Protein AF-A0A928V168-F1 (afdb_monomer)

Solvent-accessible surface area (backbone atoms only — not comparable to full-atom values): 17234 Å² total; per-residue (Å²): 128,72,68,65,57,57,53,51,51,50,49,51,52,49,56,62,68,63,31,67,61,56,54,50,49,53,49,50,52,48,52,52,52,62,74,62,62,73,72,81,21,34,53,38,48,51,44,55,45,72,44,53,90,67,50,82,87,63,62,61,66,59,54,59,49,49,31,50,52,54,28,51,50,58,35,66,42,60,86,63,93,63,80,49,54,87,87,68,32,41,42,28,40,39,42,34,42,36,58,46,67,75,86,69,38,49,36,40,22,31,32,40,43,35,31,38,43,78,31,51,90,56,96,48,66,46,55,64,42,34,43,73,40,78,50,50,47,32,61,57,51,92,88,65,81,90,62,82,57,100,84,46,64,82,39,58,43,43,45,53,52,51,31,49,51,21,45,52,52,11,55,53,35,13,30,79,32,76,66,52,14,55,65,34,39,50,52,25,44,48,51,35,61,48,30,60,82,49,89,62,64,36,35,45,73,88,75,46,58,73,32,60,36,37,48,48,48,46,75,69,35,75,78,40,43,60,58,41,49,44,41,15,46,39,37,57,59,7,53,40,29,35,73,83,39,48,70,62,11,44,55,48,39,57,68,47,56,70,55,54,60,70,49,64,73,66,51,86,51,58,47,58,62,60,26,43,46,66,28,37,52,68,53,50,41,70,53,38,38,71,40,73,68,66,56,15,43,56,48,32,58,52,45,42,70,76,40,59,91,49,36,83,62,39,55,56,17,70,76,69

Secondary structure (DSSP, 8-state):
--HHHHHHHHHHHHHHHTTHHHHHHHHHHHHHHHHT-------EEEEEEEE-TT-TT--HHHHHHHHHHHHHHHHHS--SS----GGGPEEEEEEEEEEEE-SSSEEEEEEEEEEEEEPTTSS-EEEEEEEEETT--EE--TTPPP---SSS-S-HHHHHHHHHHHHHHHHHHHHHSTTTTHHHHHHHHHHHHHTTT-SSSSSSTTT-SSSHHHHHHHHHSGGGHHHHHHHHHHHHTTGGGTTT-HHHHHHHHHTTGGGGHHHHTT-TT--HHHHHHHHHHHHHHHHHTTS-TTHHHHHHHHHHHH-GGGHHHHGGGG--

Mean predicted aligned error: 8.78 Å

pLDDT: mean 88.35, std 12.5, range [46.78, 98.62]

Radius of gyration: 26.71 Å; Cα contacts (8 Å, |Δi|>4): 497; chains: 1; bounding box: 48×96×53 Å

Foldseek 3Di:
DPPVVVVVVVVVVVVVVVCPVVVVVVVVVVVVVVVPPQDQAFQAPEQEAEAEPQDPPPPVVQRVQVRVLLNCCNRRHRLDSDHDDPVNRKYKYKYWYWNDDPVFWKTQIKIWIWTWDDAAPDPDTATQWTAIGNQLIWTDGPPDHDDDDLQACPTSNNLVSSLSSLVSQLSRLLQAPQSRSVVSLVSSVNSLVRCPPPPGPQSDVVRALRGSVLVSVLVNDPQNSLVSVLSNQLRPVARNCCNVPLQSSLVSNLVSLVSLVSNLPPPGSSNVLVGVCVRCVLVCLVNLLPHDDCSLVVSLVSCCVSPVVSNVSSVSSVVD

Sequence (320 aa):
MFSSAFTLINQYLWFIKNTKSVRKFLFILYLFFLLHAQAFSQELNARVELNAPQIQNVNKRVVDLLQKVIQDFLNNQSWTNVTITPQERIDCNFIITIYEYDGSKEFKADAQVMSSRPVYGTNYNSPILVFRDKTFNFSYVEGEQLDFSDTQNLNNLTALLGFYANVIVGMDMDTFKLNGGTAAFSNARNIVNYSQSATQVGWKAMESMDNRYWLITNLLDRKFNAYREFAYQYHINGLDQMASNDLQARQNMSKLIPKLKEVDRFGAGNILTPAFYAAKANEFVGVFSRLPGNESVVLYNLLAELDPSNISKYEALKRS

InterPro domains:
  IPR032274 Protein of unknown function DUF4835 [PF16119] (42-316)

Organism: NCBI:txid2082723

Structure (mmCIF, N/CA/C/O backbone):
data_AF-A0A928V168-F1
#
_entry.id   AF-A0A928V168-F1
#
loop_
_atom_site.group_PDB
_atom_site.id
_atom_site.type_symbol
_atom_site.label_atom_id
_atom_site.label_alt_id
_atom_site.label_comp_id
_atom_site.label_asym_id
_atom_site.label_entity_id
_atom_site.label_seq_id
_atom_site.pdbx_PDB_ins_code
_atom_site.Cartn_x
_atom_site.Cartn_y
_atom_site.Cartn_z
_atom_site.occupancy
_atom_site.B_iso_or_equiv
_atom_site.auth_seq_id
_atom_site.auth_comp_id
_atom_site.auth_asym_id
_atom_site.auth_atom_id
_atom_site.pdbx_PDB_model_num
ATOM 1 N N . MET A 1 1 ? 18.836 -77.907 -23.818 1.00 54.00 1 MET A N 1
ATOM 2 C CA . MET A 1 1 ? 18.671 -76.435 -23.751 1.00 54.00 1 MET A CA 1
ATOM 3 C C . MET A 1 1 ? 17.342 -75.956 -23.149 1.00 54.00 1 MET A C 1
ATOM 5 O O . MET A 1 1 ? 17.290 -74.803 -22.759 1.00 54.00 1 MET A O 1
ATOM 9 N N . PHE A 1 2 ? 16.300 -76.787 -22.990 1.00 51.47 2 PHE A N 1
ATOM 10 C CA . PHE A 1 2 ? 14.989 -76.319 -22.489 1.00 51.47 2 PHE A CA 1
ATOM 11 C C . PHE A 1 2 ? 14.791 -76.348 -20.959 1.00 51.47 2 PHE A C 1
ATOM 13 O O . PHE A 1 2 ? 13.868 -75.717 -20.459 1.00 51.47 2 PHE A O 1
ATOM 20 N N . SER A 1 3 ? 15.661 -77.027 -20.199 1.00 55.12 3 SER A N 1
ATOM 21 C CA . SER A 1 3 ? 15.521 -77.132 -18.734 1.00 55.12 3 SER A CA 1
ATOM 22 C C . SER A 1 3 ? 15.958 -75.856 -17.993 1.00 55.12 3 SER A C 1
ATOM 24 O O . SER A 1 3 ? 15.279 -75.416 -17.073 1.00 55.12 3 SER A O 1
ATOM 26 N N . SER A 1 4 ? 17.023 -75.178 -18.444 1.00 55.78 4 SER A N 1
ATOM 27 C CA . SER A 1 4 ? 17.562 -73.974 -17.783 1.00 55.78 4 SER A CA 1
ATOM 28 C C . SER A 1 4 ? 16.671 -72.731 -17.918 1.00 55.78 4 SER A C 1
ATOM 30 O O . SER A 1 4 ? 16.630 -71.902 -17.010 1.00 55.78 4 SER A O 1
ATOM 32 N N . ALA A 1 5 ? 15.926 -72.608 -19.021 1.00 55.75 5 ALA A N 1
ATOM 33 C CA . ALA A 1 5 ? 14.996 -71.499 -19.241 1.00 55.75 5 ALA A CA 1
ATOM 34 C C . ALA A 1 5 ? 13.781 -71.567 -18.298 1.00 55.75 5 ALA A C 1
ATOM 36 O O . ALA A 1 5 ? 13.312 -70.539 -17.810 1.00 55.75 5 ALA A O 1
ATOM 37 N N . PHE A 1 6 ? 13.307 -72.775 -17.976 1.00 55.94 6 PHE A N 1
ATOM 38 C CA . PHE A 1 6 ? 12.162 -72.973 -17.083 1.00 55.94 6 PHE A CA 1
ATOM 39 C C . PHE A 1 6 ? 12.507 -72.656 -15.617 1.00 55.94 6 PHE A C 1
ATOM 41 O O . PHE A 1 6 ? 11.676 -72.131 -14.873 1.00 55.94 6 PHE A O 1
ATOM 48 N N . THR A 1 7 ? 13.754 -72.900 -15.202 1.00 60.34 7 THR A N 1
ATOM 49 C CA . THR A 1 7 ? 14.256 -72.550 -13.863 1.00 60.34 7 THR A CA 1
ATOM 50 C C . THR A 1 7 ? 14.431 -71.040 -13.690 1.00 60.34 7 THR A C 1
ATOM 52 O O . THR A 1 7 ? 14.060 -70.501 -12.649 1.00 60.34 7 THR A O 1
ATOM 55 N N . LEU A 1 8 ? 14.914 -70.341 -14.726 1.00 55.94 8 LEU A N 1
ATOM 56 C CA . LEU A 1 8 ? 15.048 -68.877 -14.742 1.00 55.94 8 LEU A CA 1
ATOM 57 C C . LEU A 1 8 ? 13.686 -68.165 -14.710 1.00 55.94 8 LEU A C 1
ATOM 59 O O . LEU A 1 8 ? 13.517 -67.201 -13.965 1.00 55.94 8 LEU A O 1
ATOM 63 N N . ILE A 1 9 ? 12.694 -68.670 -15.452 1.00 62.84 9 ILE A N 1
ATOM 64 C CA . ILE A 1 9 ? 11.325 -68.129 -15.448 1.00 62.84 9 ILE A CA 1
ATOM 65 C C . ILE A 1 9 ? 10.660 -68.331 -14.079 1.00 62.84 9 ILE A C 1
ATOM 67 O O . ILE A 1 9 ? 10.035 -67.408 -13.557 1.00 62.84 9 ILE A O 1
ATOM 71 N N . ASN A 1 10 ? 10.845 -69.493 -13.444 1.00 57.12 10 ASN A N 1
ATOM 72 C CA . ASN A 1 10 ? 10.319 -69.738 -12.098 1.00 57.12 10 ASN A CA 1
ATOM 73 C C . ASN A 1 10 ? 11.037 -68.920 -11.010 1.00 57.12 10 ASN A C 1
ATOM 75 O O . ASN A 1 10 ? 10.379 -68.479 -10.068 1.00 57.12 10 ASN A O 1
ATOM 79 N N . GLN A 1 11 ? 12.338 -68.637 -11.150 1.00 57.69 11 GLN A N 1
ATOM 80 C CA . GLN A 1 11 ? 13.051 -67.702 -10.268 1.00 57.69 11 GLN A CA 1
ATOM 81 C C . GLN A 1 11 ? 12.555 -66.257 -10.427 1.00 57.69 11 GLN A C 1
ATOM 83 O O . GLN A 1 11 ? 12.339 -65.584 -9.420 1.00 57.69 11 GLN A O 1
ATOM 88 N N . TYR A 1 12 ? 12.296 -65.798 -11.657 1.00 57.22 12 TYR A N 1
ATOM 89 C CA . TYR A 1 12 ? 11.709 -64.477 -11.919 1.00 57.22 12 TYR A CA 1
ATOM 90 C C . TYR A 1 12 ? 10.277 -64.364 -11.374 1.00 57.22 12 TYR A C 1
ATOM 92 O O . TYR A 1 12 ? 9.940 -63.380 -10.717 1.00 57.22 12 TYR A O 1
ATOM 100 N N . LEU A 1 13 ? 9.440 -65.388 -11.568 1.00 56.00 13 LEU A N 1
ATOM 101 C CA . LEU A 1 13 ? 8.075 -65.433 -11.030 1.00 56.00 13 LEU A CA 1
ATOM 102 C C . LEU A 1 13 ? 8.048 -65.513 -9.495 1.00 56.00 13 LEU A C 1
ATOM 104 O O . LEU A 1 13 ? 7.148 -64.947 -8.871 1.00 56.00 13 LEU A O 1
ATOM 108 N N . TRP A 1 14 ? 9.035 -66.163 -8.872 1.00 52.75 14 TRP A N 1
ATOM 109 C CA . TRP A 1 14 ? 9.221 -66.162 -7.418 1.00 52.75 14 TRP A CA 1
ATOM 110 C C . TRP A 1 14 ? 9.660 -64.784 -6.902 1.00 52.75 14 TRP A C 1
ATOM 112 O O . TRP A 1 14 ? 9.086 -64.294 -5.927 1.00 52.75 14 TRP A O 1
ATOM 122 N N . PHE A 1 15 ? 10.573 -64.103 -7.605 1.00 53.12 15 PHE A N 1
ATOM 123 C CA . PHE A 1 15 ? 10.958 -62.717 -7.308 1.00 53.12 15 PHE A CA 1
ATOM 124 C C . PHE A 1 15 ? 9.758 -61.764 -7.402 1.00 53.12 15 PHE A C 1
ATOM 126 O O . PHE A 1 15 ? 9.565 -60.941 -6.510 1.00 53.12 15 PHE A O 1
ATOM 133 N N . ILE A 1 16 ? 8.902 -61.935 -8.419 1.00 54.41 16 ILE A N 1
ATOM 134 C CA . ILE A 1 16 ? 7.665 -61.161 -8.619 1.00 54.41 16 ILE A CA 1
ATOM 135 C C . ILE A 1 16 ? 6.596 -61.508 -7.567 1.00 54.41 16 ILE A C 1
ATOM 137 O O . ILE A 1 16 ? 5.839 -60.630 -7.155 1.00 54.41 16 ILE A O 1
ATOM 141 N N . LYS A 1 17 ? 6.523 -62.748 -7.068 1.00 52.16 17 LYS A N 1
ATOM 142 C CA . LYS A 1 17 ? 5.593 -63.129 -5.984 1.00 52.16 17 LYS A CA 1
ATOM 143 C C . LYS A 1 17 ? 6.059 -62.681 -4.595 1.00 52.16 17 LYS A C 1
ATOM 145 O O . LYS A 1 17 ? 5.212 -62.418 -3.743 1.00 52.16 17 LYS A O 1
ATOM 150 N N . ASN A 1 18 ? 7.363 -62.499 -4.379 1.00 52.00 18 ASN A N 1
ATOM 151 C CA . ASN A 1 18 ? 7.923 -61.979 -3.125 1.00 52.00 18 ASN A CA 1
ATOM 152 C C . ASN A 1 18 ? 7.977 -60.430 -3.071 1.00 52.00 18 ASN A C 1
ATOM 154 O O . ASN A 1 18 ? 8.644 -59.828 -2.231 1.00 52.00 18 ASN A O 1
ATOM 158 N N . THR A 1 19 ? 7.215 -59.759 -3.942 1.00 56.62 19 THR A N 1
ATOM 159 C CA . THR A 1 19 ? 7.158 -58.294 -4.116 1.00 56.62 19 THR A CA 1
ATOM 160 C C . THR A 1 19 ? 6.332 -57.552 -3.072 1.00 56.62 19 THR A C 1
ATOM 162 O O . THR A 1 19 ? 6.073 -56.363 -3.244 1.00 56.62 19 THR A O 1
ATOM 165 N N . LYS A 1 20 ? 5.928 -58.173 -1.954 1.00 57.22 20 LYS A N 1
ATOM 166 C CA . LYS A 1 20 ? 5.312 -57.406 -0.852 1.00 57.22 20 LYS A CA 1
ATOM 167 C C . LYS A 1 20 ? 6.254 -56.296 -0.370 1.00 57.22 20 LYS A C 1
ATOM 169 O O . LYS A 1 20 ? 5.782 -55.208 -0.062 1.00 57.22 20 LYS A O 1
ATOM 174 N N . SER A 1 21 ? 7.565 -56.553 -0.368 1.00 62.28 21 SER A N 1
ATOM 175 C CA . SER A 1 21 ? 8.588 -55.550 -0.044 1.00 62.28 21 SER A CA 1
ATOM 176 C C . SER A 1 21 ? 8.676 -54.449 -1.110 1.00 62.28 21 SER A C 1
ATOM 178 O O . SER A 1 21 ? 8.637 -53.272 -0.776 1.00 62.28 21 SER A O 1
ATOM 180 N N . VAL A 1 22 ? 8.660 -54.810 -2.399 1.00 70.44 22 VAL A N 1
ATOM 181 C CA . VAL A 1 22 ? 8.713 -53.852 -3.522 1.00 70.44 22 VAL A CA 1
ATOM 182 C C . VAL A 1 22 ? 7.448 -52.992 -3.602 1.00 70.44 22 VAL A C 1
ATOM 184 O O . VAL A 1 22 ? 7.536 -51.788 -3.801 1.00 70.44 22 VAL A O 1
ATOM 187 N N . ARG A 1 23 ? 6.262 -53.570 -3.377 1.00 71.50 23 ARG A N 1
ATOM 188 C CA . ARG A 1 23 ? 4.991 -52.827 -3.317 1.00 71.50 23 ARG A CA 1
ATOM 189 C C . ARG A 1 23 ? 4.944 -51.883 -2.118 1.00 71.50 23 ARG A C 1
ATOM 191 O O . ARG A 1 23 ? 4.489 -50.758 -2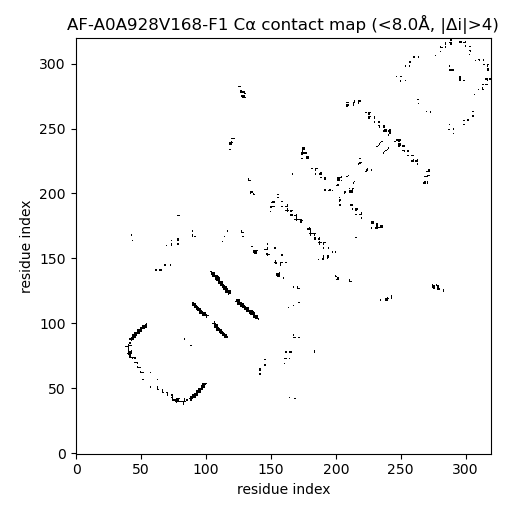.271 1.00 71.50 23 ARG A O 1
ATOM 198 N N . LYS A 1 24 ? 5.447 -52.306 -0.950 1.00 73.94 24 LYS A N 1
ATOM 199 C CA . LYS A 1 24 ? 5.603 -51.425 0.220 1.00 73.94 24 LYS A CA 1
ATOM 200 C C . LYS A 1 24 ? 6.603 -50.304 -0.052 1.00 73.94 24 LYS A C 1
ATOM 202 O O . LYS A 1 24 ? 6.318 -49.169 0.294 1.00 73.94 24 LYS A O 1
ATOM 207 N N . PHE A 1 25 ? 7.722 -50.599 -0.709 1.00 79.94 25 PHE A N 1
ATOM 208 C CA . PHE A 1 25 ? 8.718 -49.601 -1.094 1.00 79.94 25 PHE A CA 1
ATOM 209 C C . PHE A 1 25 ? 8.148 -48.578 -2.086 1.00 79.94 25 PHE A C 1
ATOM 211 O O . PHE A 1 25 ? 8.273 -47.384 -1.852 1.00 79.94 25 PHE A O 1
ATOM 218 N N . LEU A 1 26 ? 7.439 -49.022 -3.129 1.00 82.19 26 LEU A N 1
ATOM 219 C CA . LEU A 1 26 ? 6.753 -48.135 -4.077 1.00 82.19 26 LEU A CA 1
ATOM 220 C C . LEU A 1 26 ? 5.646 -47.309 -3.406 1.00 82.19 26 LEU A C 1
ATOM 222 O O . LEU A 1 26 ? 5.476 -46.141 -3.734 1.00 82.19 26 LEU A O 1
ATOM 226 N N . PHE A 1 27 ? 4.925 -47.882 -2.439 1.00 82.00 27 PHE A N 1
ATOM 227 C CA . PHE A 1 27 ? 3.909 -47.167 -1.665 1.00 82.00 27 PHE A CA 1
ATOM 228 C C . PHE A 1 27 ? 4.520 -46.117 -0.724 1.00 82.00 27 PHE A C 1
ATOM 230 O O . PHE A 1 27 ? 3.992 -45.016 -0.612 1.00 82.00 27 PHE A O 1
ATOM 237 N N . ILE A 1 28 ? 5.661 -46.420 -0.095 1.00 83.38 28 ILE A N 1
ATOM 238 C CA . ILE A 1 28 ? 6.430 -45.463 0.715 1.00 83.38 28 ILE A CA 1
ATOM 239 C C . ILE A 1 28 ? 7.018 -44.360 -0.172 1.00 83.38 28 ILE A C 1
ATOM 241 O O . ILE A 1 28 ? 6.958 -43.199 0.209 1.00 83.38 28 ILE A O 1
ATOM 245 N N . LEU A 1 29 ? 7.523 -44.691 -1.365 1.00 82.75 29 LEU A N 1
ATOM 246 C CA . LEU A 1 29 ? 8.024 -43.713 -2.336 1.00 82.75 29 LEU A CA 1
ATOM 247 C C . LEU A 1 29 ? 6.899 -42.788 -2.830 1.00 82.75 29 LEU A C 1
ATOM 249 O O . LEU A 1 29 ? 7.096 -41.584 -2.944 1.00 82.75 29 LEU A O 1
ATOM 253 N N . TYR A 1 30 ? 5.705 -43.339 -3.066 1.00 80.12 30 TYR A N 1
ATOM 254 C CA . TYR A 1 30 ? 4.504 -42.579 -3.414 1.00 80.12 30 TYR A CA 1
ATOM 255 C C . TYR A 1 30 ? 4.053 -41.656 -2.269 1.00 80.12 30 TYR A C 1
ATOM 257 O O . TYR A 1 30 ? 3.805 -40.478 -2.503 1.00 80.12 30 TYR A O 1
ATOM 265 N N . LEU A 1 31 ? 4.032 -42.144 -1.023 1.00 79.38 31 LEU A N 1
ATOM 266 C CA . LEU A 1 31 ? 3.773 -41.323 0.169 1.00 79.38 31 LEU A CA 1
ATOM 267 C C . LEU A 1 31 ? 4.836 -40.232 0.369 1.00 79.38 31 LEU A C 1
ATOM 269 O O . LEU A 1 31 ? 4.499 -39.112 0.738 1.00 79.38 31 LEU A O 1
ATOM 273 N N . PHE A 1 32 ? 6.104 -40.533 0.085 1.00 77.19 32 PHE A N 1
ATOM 274 C CA . PHE A 1 32 ? 7.198 -39.566 0.140 1.00 77.19 32 PHE A CA 1
ATOM 275 C C . PHE A 1 32 ? 7.035 -38.477 -0.929 1.00 77.19 32 PHE A C 1
ATOM 277 O O . PHE A 1 32 ? 7.220 -37.304 -0.624 1.00 77.19 32 PHE A O 1
ATOM 284 N N . PHE A 1 33 ? 6.609 -38.831 -2.146 1.00 70.31 33 PHE A N 1
ATOM 285 C CA . PHE A 1 33 ? 6.288 -37.860 -3.198 1.00 70.31 33 PHE A CA 1
ATOM 286 C C . PHE A 1 33 ? 5.046 -37.017 -2.875 1.00 70.31 33 PHE A C 1
ATOM 288 O O . PHE A 1 33 ? 5.041 -35.823 -3.159 1.00 70.31 33 PHE A O 1
ATOM 295 N N . LEU A 1 34 ? 4.029 -37.591 -2.224 1.00 67.88 34 LEU A N 1
ATOM 296 C CA . LEU A 1 34 ? 2.857 -36.844 -1.747 1.00 67.88 34 LEU A CA 1
ATOM 297 C C . LEU A 1 34 ? 3.206 -35.844 -0.632 1.00 67.88 34 LEU A C 1
ATOM 299 O O . LEU A 1 34 ? 2.599 -34.781 -0.564 1.00 67.88 34 LEU A O 1
ATOM 303 N N . LEU A 1 35 ? 4.208 -36.146 0.202 1.00 57.97 35 LEU A N 1
ATOM 304 C CA . LEU A 1 35 ? 4.717 -35.229 1.232 1.00 57.97 35 LEU A CA 1
ATOM 305 C C . LEU A 1 35 ? 5.593 -34.094 0.666 1.00 57.97 35 LEU A C 1
ATOM 307 O O . LEU A 1 35 ? 5.824 -33.111 1.364 1.00 57.97 35 LEU A O 1
ATOM 311 N N . HIS A 1 36 ? 6.055 -34.207 -0.586 1.00 50.78 36 HIS A N 1
ATOM 312 C CA . HIS A 1 36 ? 6.844 -33.182 -1.287 1.00 50.78 36 HIS A CA 1
ATOM 313 C C . HIS A 1 36 ? 6.042 -32.425 -2.353 1.00 50.78 36 HIS A C 1
ATOM 315 O O . HIS A 1 36 ? 6.626 -31.673 -3.135 1.00 50.78 36 HIS A O 1
ATOM 321 N N . ALA A 1 37 ? 4.713 -32.572 -2.383 1.00 52.81 37 ALA A N 1
ATOM 322 C CA . ALA A 1 37 ? 3.856 -31.650 -3.115 1.00 52.81 37 ALA A CA 1
ATOM 323 C C . ALA A 1 37 ? 3.891 -30.291 -2.397 1.00 52.81 37 ALA A C 1
ATOM 325 O O . ALA A 1 37 ? 3.046 -29.982 -1.561 1.00 52.81 37 ALA A O 1
ATOM 326 N N . GLN A 1 38 ? 4.930 -29.504 -2.677 1.00 46.78 38 GLN A N 1
ATOM 327 C CA . GLN A 1 38 ? 5.014 -28.103 -2.295 1.00 46.78 38 GLN A CA 1
ATOM 328 C C . GLN A 1 38 ? 3.799 -27.415 -2.923 1.00 46.78 38 GLN A C 1
ATOM 330 O O . GLN A 1 38 ? 3.718 -27.261 -4.142 1.00 46.78 38 GLN A O 1
ATOM 335 N N . ALA A 1 39 ? 2.808 -27.078 -2.102 1.00 49.75 39 ALA A N 1
ATOM 336 C CA . ALA A 1 39 ? 1.746 -26.190 -2.526 1.00 49.75 39 ALA A CA 1
ATOM 337 C C . ALA A 1 39 ? 2.402 -24.832 -2.784 1.00 49.75 39 ALA A C 1
ATOM 339 O O . ALA A 1 39 ? 2.866 -24.184 -1.848 1.00 49.75 39 ALA A O 1
ATOM 340 N N . PHE A 1 40 ? 2.492 -24.439 -4.053 1.00 51.94 40 PHE A N 1
ATOM 341 C CA . PHE A 1 40 ? 2.858 -23.076 -4.408 1.00 51.94 40 PHE A CA 1
ATOM 342 C C . PHE A 1 40 ? 1.820 -22.152 -3.777 1.00 51.94 40 PHE A C 1
ATOM 344 O O . PHE A 1 40 ? 0.630 -22.253 -4.088 1.00 51.94 40 PHE A O 1
ATOM 351 N N . SER A 1 41 ? 2.259 -21.307 -2.849 1.00 58.91 41 SER A N 1
ATOM 352 C CA . SER A 1 41 ? 1.401 -20.255 -2.333 1.00 58.91 41 SER A CA 1
ATOM 353 C C . SER A 1 41 ? 1.398 -19.103 -3.322 1.00 58.91 41 SER A C 1
ATOM 355 O O . SER A 1 41 ? 2.405 -18.799 -3.954 1.00 58.91 41 SER A O 1
ATOM 357 N N . GLN A 1 42 ? 0.228 -18.514 -3.490 1.00 79.94 42 GLN A N 1
ATOM 358 C CA . GLN A 1 42 ? 0.003 -17.322 -4.290 1.00 79.94 42 GLN A CA 1
ATOM 359 C C . GLN A 1 42 ? -0.851 -16.441 -3.403 1.00 79.94 42 GLN A C 1
ATOM 361 O O . GLN A 1 42 ? -2.048 -16.693 -3.250 1.00 79.94 42 GLN A O 1
ATOM 366 N N . GLU A 1 43 ? -0.204 -15.502 -2.725 1.00 85.75 43 GLU A N 1
ATOM 367 C CA . GLU A 1 43 ? -0.817 -14.744 -1.637 1.00 85.75 43 GLU A CA 1
ATOM 368 C C . GLU A 1 43 ? -1.692 -13.598 -2.140 1.00 85.75 43 GLU A C 1
ATOM 370 O O . GLU A 1 43 ? -2.564 -13.130 -1.414 1.00 85.75 43 GLU A O 1
ATOM 375 N N . LEU A 1 44 ? -1.474 -13.140 -3.372 1.00 95.12 44 LEU A N 1
ATOM 376 C CA . LEU A 1 44 ? -2.153 -11.975 -3.922 1.00 95.12 44 LEU A CA 1
ATOM 377 C C . LEU A 1 44 ? -3.287 -12.365 -4.872 1.00 95.12 44 LEU A C 1
ATOM 379 O O . LEU A 1 44 ? -3.216 -13.349 -5.610 1.00 95.12 44 LEU A O 1
ATOM 383 N N . ASN A 1 45 ? -4.323 -11.532 -4.866 1.00 95.69 45 ASN A N 1
ATOM 384 C CA . ASN A 1 45 ? -5.318 -11.412 -5.920 1.00 95.69 45 ASN A CA 1
ATOM 385 C C . ASN A 1 45 ? -5.204 -10.003 -6.525 1.00 95.69 45 ASN A C 1
ATOM 387 O O . ASN A 1 45 ? -6.025 -9.115 -6.287 1.00 95.69 45 ASN A O 1
ATOM 391 N N . ALA A 1 46 ? -4.111 -9.789 -7.254 1.00 97.56 46 ALA A N 1
ATOM 392 C CA . ALA A 1 46 ? -3.752 -8.520 -7.857 1.00 97.56 46 ALA A CA 1
ATOM 393 C C . ALA A 1 46 ? -4.542 -8.262 -9.142 1.00 97.56 46 ALA A C 1
ATOM 395 O O . ALA A 1 46 ? -4.571 -9.090 -10.058 1.00 97.56 46 ALA A O 1
ATOM 396 N N . ARG A 1 47 ? -5.111 -7.061 -9.234 1.00 98.00 47 ARG A N 1
ATOM 397 C CA . ARG A 1 47 ? -5.613 -6.464 -10.474 1.00 98.00 47 ARG A CA 1
ATOM 398 C C . ARG A 1 47 ? -4.662 -5.362 -10.911 1.00 98.00 47 ARG A C 1
ATOM 400 O O . ARG A 1 47 ? -4.152 -4.619 -10.074 1.00 98.00 47 ARG A O 1
ATOM 407 N N . VAL A 1 48 ? -4.408 -5.277 -12.211 1.00 98.25 48 VAL A N 1
ATOM 408 C CA . VAL A 1 48 ? -3.500 -4.276 -12.774 1.00 98.25 48 VAL A CA 1
ATOM 409 C C . VAL A 1 48 ? -4.231 -3.508 -13.859 1.00 98.25 48 VAL A C 1
ATOM 411 O O . VAL A 1 48 ? -4.812 -4.107 -14.763 1.00 98.25 48 VAL A O 1
ATOM 414 N N . GLU A 1 49 ? -4.178 -2.187 -13.772 1.00 97.62 49 GLU A N 1
ATOM 415 C CA . GLU A 1 49 ? -4.688 -1.265 -14.779 1.00 97.62 49 GLU A CA 1
ATOM 416 C C . GLU A 1 49 ? -3.530 -0.403 -15.275 1.00 97.62 49 GLU A C 1
ATOM 418 O O . GLU A 1 49 ? -2.900 0.315 -14.494 1.00 97.62 49 GLU A O 1
ATOM 423 N N . LEU A 1 50 ? -3.231 -0.493 -16.571 1.00 95.69 50 LEU A N 1
ATOM 424 C CA . LEU A 1 50 ? -2.147 0.261 -17.188 1.00 95.69 50 LEU A CA 1
ATOM 425 C C . LEU A 1 50 ? -2.717 1.357 -18.092 1.00 95.69 50 LEU A C 1
ATOM 427 O O . LEU A 1 50 ? -3.308 1.087 -19.135 1.00 95.69 50 LEU A O 1
ATOM 431 N N . ASN A 1 51 ? -2.505 2.608 -17.698 1.00 93.75 51 ASN A N 1
ATOM 432 C CA . ASN A 1 51 ? -2.996 3.788 -18.397 1.00 93.75 51 ASN A CA 1
ATOM 433 C C . ASN A 1 51 ? -1.842 4.527 -19.082 1.00 93.75 51 ASN A C 1
ATOM 435 O O . ASN A 1 51 ? -0.803 4.747 -18.472 1.00 93.75 51 ASN A O 1
ATOM 439 N N . ALA A 1 52 ? -2.021 4.960 -20.332 1.00 92.06 52 ALA A N 1
ATOM 440 C CA . ALA A 1 52 ? -1.005 5.715 -21.082 1.00 92.06 52 ALA A CA 1
ATOM 441 C C . ALA A 1 52 ? -1.605 6.950 -21.787 1.00 92.06 52 ALA A C 1
ATOM 443 O O . ALA A 1 52 ? -1.605 7.027 -23.017 1.00 92.06 52 ALA A O 1
ATOM 444 N N . PRO A 1 53 ? -2.170 7.920 -21.041 1.00 84.62 53 PRO A N 1
ATOM 445 C CA . PRO A 1 53 ? -2.970 8.998 -21.626 1.00 84.62 53 PRO A CA 1
ATOM 446 C C . PRO A 1 53 ? -2.159 10.010 -22.450 1.00 84.62 53 PRO A C 1
ATOM 448 O O . PRO A 1 53 ? -2.727 10.674 -23.314 1.00 84.62 53 PRO A O 1
ATOM 451 N N . GLN A 1 54 ? -0.857 10.164 -22.180 1.00 78.44 54 GLN A N 1
ATOM 452 C CA . GLN A 1 54 ? -0.029 11.218 -22.787 1.00 78.44 54 GLN A CA 1
ATOM 453 C C . GLN A 1 54 ? 0.787 10.769 -24.000 1.00 78.44 54 GLN A C 1
ATOM 455 O O . GLN A 1 54 ? 1.315 11.611 -24.727 1.00 78.44 54 GLN A O 1
ATOM 460 N N . ILE A 1 55 ? 0.883 9.465 -24.256 1.00 77.75 55 ILE A N 1
ATOM 461 C CA . ILE A 1 55 ? 1.709 8.961 -25.349 1.00 77.75 55 ILE A CA 1
ATOM 462 C C . ILE A 1 55 ? 0.841 8.848 -26.611 1.00 77.75 55 ILE A C 1
ATOM 464 O O . ILE A 1 55 ? -0.062 8.016 -26.716 1.00 77.75 55 ILE A O 1
ATOM 468 N N . GLN A 1 56 ? 1.108 9.714 -27.588 1.00 67.88 56 GLN A N 1
ATOM 469 C CA . GLN A 1 56 ? 0.451 9.665 -28.895 1.00 67.88 56 GLN A CA 1
ATOM 470 C C . GLN A 1 56 ? 0.962 8.452 -29.689 1.00 67.88 56 GLN A C 1
ATOM 472 O O . GLN A 1 56 ? 2.161 8.196 -29.723 1.00 67.88 56 GLN A O 1
ATOM 477 N N . ASN A 1 57 ? 0.062 7.714 -30.351 1.00 66.88 57 ASN A N 1
ATOM 478 C CA . ASN A 1 57 ? 0.384 6.526 -31.160 1.00 66.88 57 ASN A CA 1
ATOM 479 C C . ASN A 1 57 ? 1.038 5.353 -30.401 1.00 66.88 57 ASN A C 1
ATOM 481 O O . ASN A 1 57 ? 1.803 4.593 -30.997 1.00 66.88 57 ASN A O 1
ATOM 485 N N . VAL A 1 58 ? 0.724 5.145 -29.114 1.00 67.62 58 VAL A N 1
ATOM 486 C CA . VAL A 1 58 ? 1.101 3.886 -28.448 1.00 67.62 58 VAL A CA 1
ATOM 487 C C . VAL A 1 58 ? 0.493 2.717 -29.204 1.00 67.62 58 VAL A C 1
ATOM 489 O O . VAL A 1 58 ? -0.720 2.668 -29.432 1.00 67.62 58 VAL A O 1
ATOM 492 N N . ASN A 1 59 ? 1.329 1.738 -29.542 1.00 72.44 59 ASN A N 1
ATOM 493 C CA . ASN A 1 59 ? 0.839 0.430 -29.926 1.00 72.44 59 ASN A CA 1
ATOM 494 C C . ASN A 1 59 ? 0.116 -0.177 -28.716 1.00 72.44 59 ASN A C 1
ATOM 496 O O . ASN A 1 59 ? 0.758 -0.730 -27.825 1.00 72.44 59 ASN A O 1
ATOM 500 N N . LYS A 1 60 ? -1.216 -0.039 -28.670 1.00 80.00 60 LYS A N 1
ATOM 501 C CA . LYS A 1 60 ? -2.063 -0.487 -27.549 1.00 80.00 60 LYS A CA 1
ATOM 502 C C . LYS A 1 60 ? -1.773 -1.928 -27.131 1.00 80.00 60 LYS A C 1
ATOM 504 O O . LYS A 1 60 ? -1.792 -2.235 -25.948 1.00 80.00 60 LYS A O 1
ATOM 509 N N . ARG A 1 61 ? -1.377 -2.767 -28.093 1.00 82.81 61 ARG A N 1
ATOM 510 C CA . ARG A 1 61 ? -0.947 -4.145 -27.860 1.00 82.81 61 ARG A CA 1
ATOM 511 C C . ARG A 1 61 ? 0.171 -4.263 -26.819 1.00 82.81 61 ARG A C 1
ATOM 513 O O . ARG A 1 61 ? 0.114 -5.173 -26.005 1.00 82.81 61 ARG A O 1
ATOM 520 N N . VAL A 1 62 ? 1.171 -3.378 -26.839 1.00 83.25 62 VAL A N 1
ATOM 521 C CA . VAL A 1 62 ? 2.304 -3.424 -25.895 1.00 83.25 62 VAL A CA 1
ATOM 522 C C . VAL A 1 62 ? 1.818 -3.169 -24.469 1.00 83.25 62 VAL A C 1
ATOM 524 O O . VAL A 1 62 ? 2.199 -3.889 -23.555 1.00 83.25 62 VAL A O 1
ATOM 527 N N . VAL A 1 63 ? 0.927 -2.191 -24.292 1.00 87.12 63 VAL A N 1
ATOM 528 C CA . VAL A 1 63 ? 0.322 -1.854 -22.993 1.00 87.12 63 VAL A CA 1
ATOM 529 C C . VAL A 1 63 ? -0.568 -2.994 -22.498 1.00 87.12 63 VAL A C 1
ATOM 531 O O . VAL A 1 63 ? -0.418 -3.428 -21.359 1.00 87.12 63 VAL A O 1
ATOM 534 N N . ASP A 1 64 ? -1.427 -3.545 -23.359 1.00 89.50 64 ASP A N 1
ATOM 535 C CA . ASP A 1 64 ? -2.321 -4.654 -22.999 1.00 89.50 64 ASP A CA 1
ATOM 536 C C . ASP A 1 64 ? -1.535 -5.915 -22.591 1.00 89.50 64 ASP A C 1
ATOM 538 O O . ASP A 1 64 ? -1.876 -6.594 -21.618 1.00 89.50 64 ASP A O 1
ATOM 542 N N . LEU A 1 65 ? -0.452 -6.227 -23.316 1.00 90.94 65 LEU A N 1
ATOM 543 C CA . LEU A 1 65 ? 0.427 -7.351 -22.990 1.00 90.94 65 LEU A CA 1
ATOM 544 C C . LEU A 1 65 ? 1.190 -7.106 -21.690 1.00 90.94 65 LEU A C 1
ATOM 546 O O . LEU A 1 65 ? 1.216 -7.991 -20.838 1.00 90.94 65 LEU A O 1
ATOM 550 N N . LEU A 1 66 ? 1.764 -5.915 -21.510 1.00 93.62 66 LEU A N 1
ATOM 551 C CA . LEU A 1 66 ? 2.489 -5.556 -20.294 1.00 93.62 66 LEU A CA 1
ATOM 552 C C . LEU A 1 66 ? 1.580 -5.620 -19.061 1.00 93.62 66 LEU A C 1
ATOM 554 O O . LEU A 1 66 ? 1.975 -6.187 -18.045 1.00 93.62 66 LEU A O 1
ATOM 558 N N . GLN A 1 67 ? 0.344 -5.122 -19.157 1.00 95.69 67 GLN A N 1
ATOM 559 C CA . GLN A 1 67 ? -0.640 -5.235 -18.080 1.00 95.69 67 GLN A CA 1
ATOM 560 C C . GLN A 1 67 ? -0.856 -6.697 -17.678 1.00 95.69 67 GLN A C 1
ATOM 562 O O . GLN A 1 67 ? -0.802 -7.031 -16.492 1.00 95.69 67 GLN A O 1
ATOM 567 N N . LYS A 1 68 ? -1.061 -7.580 -18.664 1.00 95.56 68 LYS A N 1
ATOM 568 C CA . LYS A 1 68 ? -1.243 -9.011 -18.414 1.00 95.56 68 LYS A CA 1
ATOM 569 C C . LYS A 1 68 ? -0.000 -9.639 -17.783 1.00 95.56 68 LYS A C 1
ATOM 571 O O . LYS A 1 68 ? -0.132 -10.376 -16.815 1.00 95.56 68 LYS A O 1
ATOM 576 N N . VAL A 1 69 ? 1.189 -9.320 -18.288 1.00 96.38 69 VAL A N 1
ATOM 577 C CA . VAL A 1 69 ? 2.462 -9.844 -17.772 1.00 96.38 69 VAL A CA 1
ATOM 578 C C . VAL A 1 69 ? 2.687 -9.432 -16.316 1.00 96.38 69 VAL A C 1
ATOM 580 O O . VAL A 1 69 ? 3.039 -10.279 -15.497 1.00 96.38 69 VAL A O 1
ATOM 583 N N . ILE A 1 70 ? 2.429 -8.169 -15.963 1.00 97.38 70 ILE A N 1
ATOM 584 C CA . ILE A 1 70 ? 2.535 -7.683 -14.579 1.00 97.38 70 ILE A CA 1
ATOM 585 C C . ILE A 1 70 ? 1.520 -8.400 -13.680 1.00 97.38 70 ILE A C 1
ATOM 587 O O . ILE A 1 70 ? 1.871 -8.849 -12.587 1.00 97.38 70 ILE A O 1
ATOM 591 N N . GLN A 1 71 ? 0.271 -8.529 -14.135 1.00 97.56 71 GLN A N 1
ATOM 592 C CA . GLN A 1 71 ? -0.782 -9.188 -13.365 1.00 97.56 71 GLN A CA 1
ATOM 593 C C . GLN A 1 71 ? -0.484 -10.676 -13.142 1.00 97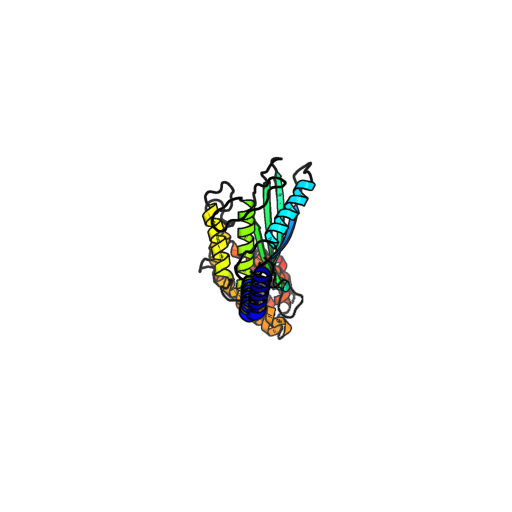.56 71 GLN A C 1
ATOM 595 O O . GLN A 1 71 ? -0.636 -11.174 -12.026 1.00 97.56 71 GLN A O 1
ATOM 600 N N . ASP A 1 72 ? -0.045 -11.382 -14.183 1.00 95.69 72 ASP A N 1
ATOM 601 C CA . ASP A 1 72 ? 0.313 -12.797 -14.105 1.00 95.69 72 ASP A CA 1
ATOM 602 C C . ASP A 1 72 ? 1.535 -12.993 -13.196 1.00 95.69 72 ASP A C 1
ATOM 604 O O . ASP A 1 72 ? 1.556 -13.929 -12.400 1.00 95.69 72 ASP A O 1
ATOM 608 N N . PHE A 1 73 ? 2.525 -12.099 -13.249 1.00 95.69 73 PHE A N 1
ATOM 609 C CA . PHE A 1 73 ? 3.690 -12.149 -12.367 1.00 95.69 73 PHE A CA 1
ATOM 610 C C . PHE A 1 73 ? 3.306 -11.981 -10.888 1.00 95.69 73 PHE A C 1
ATOM 612 O O . PHE A 1 73 ? 3.684 -12.809 -10.062 1.00 95.69 73 PHE A O 1
ATOM 619 N N . LEU A 1 74 ? 2.503 -10.965 -10.548 1.00 96.31 74 LEU A N 1
ATOM 620 C CA . LEU A 1 74 ? 2.076 -10.715 -9.163 1.00 96.31 74 LEU A CA 1
ATOM 621 C C . LEU A 1 74 ? 1.274 -11.878 -8.562 1.00 96.31 74 LEU A C 1
ATOM 623 O O . LEU A 1 74 ? 1.432 -12.176 -7.378 1.00 96.31 74 LEU A O 1
ATOM 627 N N . ASN A 1 75 ? 0.420 -12.513 -9.370 1.00 95.00 75 ASN A N 1
ATOM 628 C CA . ASN A 1 75 ? -0.499 -13.561 -8.922 1.00 95.00 75 ASN A CA 1
ATOM 629 C C . ASN A 1 75 ? 0.095 -14.973 -8.946 1.00 95.00 75 ASN A C 1
ATOM 631 O O . ASN A 1 75 ? -0.440 -15.850 -8.274 1.00 95.00 75 ASN A O 1
ATOM 635 N N . ASN A 1 76 ? 1.152 -15.220 -9.725 1.00 92.00 76 ASN A N 1
ATOM 636 C CA . ASN A 1 76 ? 1.756 -16.553 -9.839 1.00 92.00 76 ASN A CA 1
ATOM 637 C C . ASN A 1 76 ? 3.066 -16.704 -9.053 1.00 92.00 76 ASN A C 1
ATOM 639 O O . ASN A 1 76 ? 3.520 -17.832 -8.862 1.00 92.00 76 ASN A O 1
ATOM 643 N N . GLN A 1 77 ? 3.656 -15.601 -8.589 1.00 89.19 77 GLN A N 1
ATOM 644 C CA . GLN A 1 77 ? 4.824 -15.605 -7.714 1.00 89.19 77 GLN A CA 1
ATOM 645 C C . GLN A 1 77 ? 4.419 -15.876 -6.255 1.00 89.19 77 GLN A C 1
ATOM 647 O O . GLN A 1 77 ? 3.424 -15.338 -5.773 1.00 89.19 77 GLN A O 1
ATOM 652 N N . SER A 1 78 ? 5.226 -16.674 -5.548 1.00 89.38 78 SER A N 1
ATOM 653 C CA . SER A 1 78 ? 5.128 -16.843 -4.090 1.00 89.38 78 SER A CA 1
ATOM 654 C C . SER A 1 78 ? 5.940 -15.743 -3.414 1.00 89.38 78 SER A C 1
ATOM 656 O O . SER A 1 78 ? 7.127 -15.580 -3.713 1.00 89.38 78 SER A O 1
ATOM 658 N N . TRP A 1 79 ? 5.319 -14.995 -2.506 1.00 90.50 79 TRP A N 1
ATOM 659 C CA . TRP A 1 79 ? 5.960 -13.879 -1.796 1.00 90.50 79 TRP A CA 1
ATOM 660 C C . TRP A 1 79 ? 6.396 -14.252 -0.381 1.00 90.50 79 TRP A C 1
ATOM 662 O O . TRP A 1 79 ? 7.274 -13.614 0.205 1.00 90.50 79 TRP A O 1
ATOM 672 N N . THR A 1 80 ? 5.791 -15.296 0.178 1.00 82.88 80 THR A N 1
ATOM 673 C CA . THR A 1 80 ? 6.125 -15.849 1.485 1.00 82.88 80 THR A CA 1
ATOM 674 C C . THR A 1 80 ? 6.188 -17.372 1.432 1.00 82.88 80 THR A C 1
ATOM 676 O O . THR A 1 80 ? 5.870 -18.003 0.429 1.00 82.88 80 THR A O 1
ATOM 679 N N . ASN A 1 81 ? 6.585 -17.971 2.555 1.00 78.75 81 ASN A N 1
ATOM 680 C CA . ASN A 1 81 ? 6.542 -19.421 2.751 1.00 78.75 81 ASN A CA 1
ATOM 681 C C . ASN A 1 81 ? 5.225 -19.885 3.401 1.00 78.75 81 ASN A C 1
ATOM 683 O O . ASN A 1 81 ? 5.135 -21.022 3.865 1.00 78.75 81 ASN A O 1
ATOM 687 N N . VAL A 1 82 ? 4.230 -19.001 3.527 1.00 74.50 82 VAL A N 1
ATOM 688 C CA . VAL A 1 82 ? 2.946 -19.322 4.156 1.00 74.50 82 VAL A CA 1
ATOM 689 C C . VAL A 1 82 ? 2.017 -19.878 3.094 1.00 74.50 82 VAL A C 1
ATOM 691 O O . VAL A 1 82 ? 1.801 -19.243 2.070 1.00 74.50 82 VAL A O 1
ATOM 694 N N . THR A 1 83 ? 1.441 -21.051 3.339 1.00 74.56 83 THR A N 1
ATOM 695 C CA . THR A 1 83 ? 0.407 -21.611 2.467 1.00 74.56 83 THR A CA 1
ATOM 696 C C . THR A 1 83 ? -0.910 -20.879 2.700 1.00 74.56 83 THR A C 1
ATOM 698 O O . THR A 1 83 ? -1.438 -20.919 3.810 1.00 74.56 83 THR A O 1
ATOM 701 N N . ILE A 1 84 ? -1.428 -20.232 1.656 1.00 75.88 84 ILE A N 1
ATOM 702 C CA . ILE A 1 84 ? -2.677 -19.464 1.690 1.00 75.88 84 ILE A CA 1
ATOM 703 C C . ILE A 1 84 ? -3.716 -20.144 0.793 1.00 75.88 84 ILE A C 1
ATOM 705 O O . ILE A 1 84 ? -3.402 -20.596 -0.313 1.00 75.88 84 ILE A O 1
ATOM 709 N N . THR A 1 85 ? -4.961 -20.249 1.263 1.00 78.75 85 THR A N 1
ATOM 710 C CA . THR A 1 85 ? -6.062 -20.754 0.429 1.00 78.75 85 THR A CA 1
ATOM 711 C C . THR A 1 85 ? -6.528 -19.691 -0.576 1.00 78.75 85 THR A C 1
ATOM 713 O O . THR A 1 85 ? -6.382 -18.499 -0.321 1.00 78.75 85 THR A O 1
ATOM 716 N N . PRO A 1 86 ? -7.130 -20.058 -1.724 1.00 80.06 86 PRO A N 1
ATOM 717 C CA . PRO A 1 86 ? -7.593 -19.068 -2.703 1.00 80.06 86 PRO A CA 1
ATOM 718 C C . PRO A 1 86 ? -8.522 -17.984 -2.130 1.00 80.06 86 PRO A C 1
ATOM 720 O O . PRO A 1 86 ? -8.529 -16.865 -2.630 1.00 80.06 86 PRO A O 1
ATOM 723 N N . GLN A 1 87 ? -9.292 -18.308 -1.089 1.00 79.62 87 GLN A N 1
ATOM 724 C CA . GLN A 1 87 ? -10.216 -17.401 -0.403 1.00 79.62 87 GLN A CA 1
ATOM 725 C C . GLN A 1 87 ? -9.517 -16.434 0.562 1.00 79.62 87 GLN A C 1
ATOM 727 O O . GLN A 1 87 ? -10.095 -15.416 0.922 1.00 79.62 87 GLN A O 1
ATOM 732 N N . GLU A 1 88 ? -8.296 -16.754 0.983 1.00 84.31 88 GLU A N 1
ATOM 733 C CA . GLU A 1 88 ? -7.465 -15.933 1.868 1.00 84.31 88 GLU A CA 1
ATOM 734 C C . GLU A 1 88 ? -6.484 -15.051 1.081 1.00 84.31 88 GLU A C 1
ATOM 736 O O . GLU A 1 88 ? -5.663 -14.354 1.676 1.00 84.31 88 GLU A O 1
ATOM 741 N N . ARG A 1 89 ? -6.547 -15.075 -0.259 1.00 91.88 89 ARG A N 1
ATOM 742 C CA . ARG A 1 89 ? -5.734 -14.195 -1.099 1.00 91.88 89 ARG A CA 1
ATOM 743 C C . ARG A 1 89 ? -6.068 -12.735 -0.826 1.00 91.88 89 ARG A C 1
ATOM 745 O O . ARG A 1 89 ? -7.231 -12.356 -0.715 1.00 91.88 89 ARG A O 1
ATOM 752 N N . ILE A 1 90 ? -5.029 -11.914 -0.783 1.00 95.31 90 ILE A N 1
ATOM 753 C CA . ILE A 1 90 ? -5.135 -10.493 -0.484 1.00 95.31 90 ILE A CA 1
ATOM 754 C C . ILE A 1 90 ? -5.554 -9.756 -1.753 1.00 95.31 90 ILE A C 1
ATOM 756 O O . ILE A 1 90 ? -4.811 -9.719 -2.738 1.00 95.31 90 ILE A O 1
ATOM 760 N N . ASP A 1 91 ? -6.731 -9.136 -1.718 1.00 96.94 91 ASP A N 1
ATOM 761 C CA . ASP A 1 91 ? -7.214 -8.289 -2.804 1.00 96.94 91 ASP A CA 1
ATOM 762 C C . ASP A 1 91 ? -6.374 -7.008 -2.8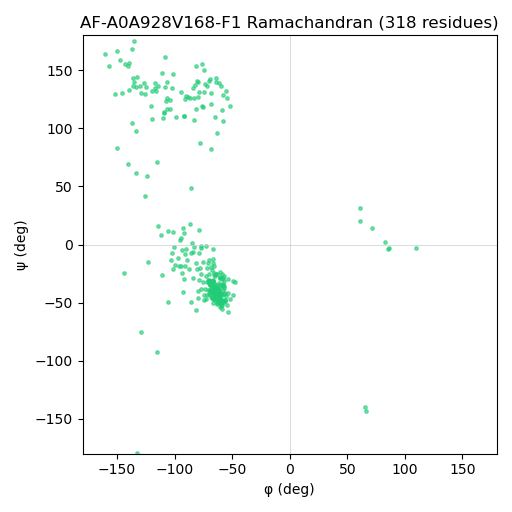92 1.00 96.94 91 ASP A C 1
ATOM 764 O O . ASP A 1 91 ? -6.308 -6.207 -1.949 1.00 96.94 91 ASP A O 1
ATOM 768 N N . CYS A 1 92 ? -5.748 -6.786 -4.049 1.00 98.06 92 CYS A N 1
ATOM 769 C CA . CYS A 1 92 ? -4.958 -5.587 -4.302 1.00 98.06 92 CYS A CA 1
ATOM 770 C C . CYS A 1 92 ? -5.095 -5.076 -5.740 1.00 98.06 92 CYS A C 1
ATOM 772 O O . CYS A 1 92 ? -5.451 -5.807 -6.665 1.00 98.06 92 CYS A O 1
ATOM 774 N N . ASN A 1 93 ? -4.845 -3.781 -5.918 1.00 98.19 93 ASN A N 1
ATOM 775 C CA . ASN A 1 93 ? -4.950 -3.102 -7.200 1.00 98.19 93 ASN A CA 1
ATOM 776 C C . ASN A 1 93 ? -3.726 -2.219 -7.454 1.00 98.19 93 ASN A C 1
ATOM 778 O O . ASN A 1 93 ? -3.300 -1.466 -6.574 1.00 98.19 93 ASN A O 1
ATOM 782 N N . PHE A 1 94 ? -3.203 -2.296 -8.673 1.00 98.62 94 PHE A N 1
ATOM 783 C CA . PHE A 1 94 ? -2.097 -1.493 -9.173 1.00 98.62 94 PHE A CA 1
ATOM 784 C C . PHE A 1 94 ? -2.589 -0.684 -10.367 1.00 98.62 94 PHE A C 1
ATOM 786 O O . PHE A 1 94 ? -2.804 -1.235 -11.444 1.00 98.62 94 PHE A O 1
ATOM 793 N N . ILE A 1 95 ? -2.748 0.623 -10.182 1.00 98.38 95 ILE A N 1
ATOM 794 C CA . ILE A 1 95 ? -3.034 1.545 -11.283 1.00 98.38 95 ILE A CA 1
ATOM 795 C C . ILE A 1 95 ? -1.717 2.203 -11.666 1.00 98.38 95 ILE A C 1
ATOM 797 O O . ILE A 1 95 ? -1.185 2.998 -10.895 1.00 98.38 95 ILE A O 1
ATOM 801 N N . ILE A 1 96 ? -1.179 1.861 -12.829 1.00 98.19 96 ILE A N 1
ATOM 802 C CA . ILE A 1 96 ? 0.100 2.376 -13.321 1.00 98.19 96 ILE A CA 1
ATOM 803 C C . ILE A 1 96 ? -0.194 3.355 -14.456 1.00 98.19 96 ILE A C 1
ATOM 805 O O . ILE A 1 96 ? -0.830 2.987 -15.444 1.00 98.19 96 ILE A O 1
ATOM 809 N N . THR A 1 97 ? 0.272 4.597 -14.334 1.00 96.81 97 THR A N 1
ATOM 810 C CA . THR A 1 97 ? 0.085 5.628 -15.364 1.00 96.81 97 THR A CA 1
ATOM 811 C C . THR A 1 97 ? 1.411 5.941 -16.037 1.00 96.81 97 THR A C 1
ATOM 813 O O . THR A 1 97 ? 2.287 6.577 -15.453 1.00 96.81 97 THR A O 1
ATOM 816 N N . ILE A 1 98 ? 1.551 5.516 -17.290 1.00 95.00 98 ILE A N 1
ATOM 817 C CA . ILE A 1 98 ? 2.705 5.787 -18.142 1.00 95.00 98 ILE A CA 1
ATOM 818 C C . ILE A 1 98 ? 2.541 7.169 -18.782 1.00 95.00 98 ILE A C 1
ATOM 820 O O . ILE A 1 98 ? 1.542 7.451 -19.453 1.00 95.00 98 ILE A O 1
ATOM 824 N N . TYR A 1 99 ? 3.549 8.020 -18.611 1.00 92.81 99 TYR A N 1
ATOM 825 C CA . TYR A 1 99 ? 3.606 9.342 -19.237 1.00 92.81 99 TYR A CA 1
ATOM 826 C C . TYR A 1 99 ? 4.691 9.446 -20.315 1.00 92.81 99 TYR A C 1
ATOM 828 O O . TYR A 1 99 ? 4.516 10.206 -21.264 1.00 92.81 99 TYR A O 1
ATOM 836 N N . GLU A 1 100 ? 5.760 8.645 -20.239 1.00 92.25 100 GLU A N 1
ATOM 837 C CA . GLU A 1 100 ? 6.779 8.560 -21.293 1.00 92.25 100 GLU A CA 1
ATOM 838 C C . GLU A 1 100 ? 7.166 7.105 -21.586 1.00 92.25 100 GLU A C 1
ATOM 840 O O . GLU A 1 100 ? 7.268 6.275 -20.681 1.00 92.25 100 GLU A O 1
ATOM 845 N N . TYR A 1 101 ? 7.420 6.824 -22.863 1.00 89.88 101 TYR A N 1
ATOM 846 C CA . TYR A 1 101 ? 7.978 5.572 -23.368 1.00 89.88 101 TYR A CA 1
ATOM 847 C C . TYR A 1 101 ? 8.981 5.905 -24.473 1.00 89.88 101 TYR A C 1
ATOM 849 O O . TYR A 1 101 ? 8.676 6.710 -25.356 1.00 89.88 101 TYR A O 1
ATOM 857 N N . ASP A 1 102 ? 10.168 5.304 -24.433 1.00 89.06 102 ASP A N 1
ATOM 858 C CA . ASP A 1 102 ? 11.244 5.566 -25.402 1.00 89.06 102 ASP A CA 1
ATOM 859 C C . ASP A 1 102 ? 11.035 4.891 -26.773 1.00 89.06 102 ASP A C 1
ATOM 861 O O . ASP A 1 102 ? 11.842 5.078 -27.684 1.00 89.06 102 ASP A O 1
ATOM 865 N N . GLY A 1 103 ? 9.962 4.109 -26.937 1.00 84.25 103 GLY A N 1
ATOM 866 C CA . GLY A 1 103 ? 9.694 3.334 -28.150 1.00 84.25 103 GLY A CA 1
ATOM 867 C C . GLY A 1 103 ? 10.426 1.990 -28.205 1.00 84.25 103 GLY A C 1
ATOM 868 O O . GLY A 1 103 ? 10.314 1.287 -29.208 1.00 84.25 103 GLY A O 1
ATOM 869 N N . SER A 1 104 ? 11.173 1.639 -27.157 1.00 87.00 104 SER A N 1
ATOM 870 C CA . SER A 1 104 ? 11.974 0.422 -27.068 1.00 87.00 104 SER A CA 1
ATOM 871 C C . SER A 1 104 ? 11.676 -0.337 -25.778 1.00 87.00 104 SER A C 1
ATOM 873 O O . SER A 1 104 ? 10.945 -1.328 -25.817 1.00 87.00 104 SER A O 1
ATOM 875 N N . LYS A 1 105 ? 12.173 0.138 -24.633 1.00 90.12 105 LYS A N 1
ATOM 876 C CA . LYS A 1 105 ? 12.104 -0.594 -23.362 1.00 90.12 105 LYS A CA 1
ATOM 877 C C . LYS A 1 105 ? 11.886 0.266 -22.125 1.00 90.12 105 LYS A C 1
ATOM 879 O O . LYS A 1 105 ? 11.417 -0.263 -21.127 1.00 90.12 105 LYS A O 1
ATOM 884 N N . GLU A 1 106 ? 12.251 1.545 -22.140 1.00 92.94 106 GLU A N 1
ATOM 885 C CA . GLU A 1 106 ? 12.221 2.380 -20.937 1.00 92.94 106 GLU A CA 1
ATOM 886 C C . GLU A 1 106 ? 10.873 3.089 -20.805 1.00 92.94 106 GLU A C 1
ATOM 888 O O . GLU A 1 106 ? 10.447 3.832 -21.694 1.00 92.94 106 GLU A O 1
ATOM 893 N N . PHE A 1 107 ? 10.231 2.899 -19.655 1.00 93.69 107 PHE A N 1
ATOM 894 C CA . PHE A 1 107 ? 8.956 3.504 -19.298 1.00 93.69 107 PHE A CA 1
ATOM 895 C C . PHE A 1 107 ? 9.140 4.428 -18.099 1.00 93.69 107 PHE A C 1
ATOM 897 O O . PHE A 1 107 ? 9.706 4.042 -17.068 1.00 93.69 107 PHE A O 1
ATOM 904 N N . LYS A 1 108 ? 8.597 5.642 -18.205 1.00 95.00 108 LYS A N 1
ATOM 905 C CA . LYS A 1 108 ? 8.402 6.503 -17.041 1.00 95.00 108 LYS A CA 1
ATOM 906 C C . LYS A 1 108 ? 6.936 6.510 -16.643 1.00 95.00 108 LYS A C 1
ATOM 908 O O . LYS A 1 108 ? 6.059 6.807 -17.463 1.00 95.00 108 LYS A O 1
ATOM 913 N N . ALA A 1 109 ? 6.693 6.170 -15.385 1.00 96.50 109 ALA A N 1
ATOM 914 C CA . ALA A 1 109 ? 5.355 5.992 -14.857 1.00 96.50 109 ALA A CA 1
ATOM 915 C C . ALA A 1 109 ? 5.264 6.392 -13.383 1.00 96.50 109 ALA A C 1
ATOM 917 O O . ALA A 1 109 ? 6.259 6.456 -12.654 1.00 96.50 109 ALA A O 1
ATOM 918 N N . ASP A 1 110 ? 4.041 6.683 -12.958 1.00 97.38 110 ASP A N 1
ATOM 919 C CA . ASP A 1 110 ? 3.655 6.642 -11.555 1.00 97.38 110 ASP A CA 1
ATOM 920 C C . ASP A 1 110 ? 2.739 5.437 -11.312 1.00 97.38 110 ASP A C 1
ATOM 922 O O . ASP A 1 110 ? 2.202 4.844 -12.251 1.00 97.38 110 ASP A O 1
ATOM 926 N N . ALA A 1 111 ? 2.606 5.031 -10.053 1.00 98.25 111 ALA A N 1
ATOM 927 C CA . ALA A 1 111 ? 1.714 3.951 -9.669 1.00 98.25 111 ALA A CA 1
ATOM 928 C C . ALA A 1 111 ? 0.912 4.314 -8.423 1.00 98.25 111 ALA A C 1
ATOM 930 O O . ALA A 1 111 ? 1.439 4.882 -7.465 1.00 98.25 111 ALA A O 1
ATOM 931 N N . GLN A 1 112 ? -0.361 3.939 -8.408 1.00 98.12 112 GLN A N 1
ATOM 932 C CA . GLN A 1 112 ? -1.185 3.893 -7.214 1.00 98.12 112 GLN A CA 1
ATOM 933 C C . GLN A 1 112 ? -1.390 2.434 -6.814 1.00 98.12 112 GLN A C 1
ATOM 935 O O . GLN A 1 112 ? -1.985 1.650 -7.553 1.00 98.12 112 GLN A O 1
ATOM 940 N N . VAL A 1 113 ? -0.892 2.085 -5.633 1.00 98.50 113 VAL A N 1
ATOM 941 C CA . VAL A 1 113 ? -0.954 0.741 -5.064 1.00 98.50 113 VAL A CA 1
ATOM 942 C C . VAL A 1 113 ? -1.971 0.736 -3.939 1.00 98.50 113 VAL A C 1
ATOM 944 O O . VAL A 1 113 ? -1.899 1.558 -3.019 1.00 98.50 113 VAL A O 1
ATOM 947 N N . MET A 1 114 ? -2.929 -0.179 -4.024 1.00 98.50 114 MET A N 1
ATOM 948 C CA . MET A 1 114 ? -4.019 -0.296 -3.066 1.00 98.50 114 MET A CA 1
ATOM 949 C C . MET A 1 114 ? -4.202 -1.743 -2.629 1.00 98.50 114 MET A C 1
ATOM 951 O O . MET A 1 114 ? -4.068 -2.654 -3.442 1.00 98.50 114 MET A O 1
ATOM 955 N N . SER A 1 115 ? -4.554 -1.957 -1.367 1.00 98.31 115 SER A N 1
ATOM 956 C CA . SER A 1 115 ? -4.968 -3.271 -0.869 1.00 98.31 115 SER A CA 1
ATOM 957 C C . SER A 1 115 ? -6.144 -3.159 0.085 1.00 98.31 115 SER A C 1
ATOM 959 O O . SER A 1 115 ? -6.371 -2.113 0.705 1.00 98.31 115 SER A O 1
ATOM 961 N N . SER A 1 116 ? -6.897 -4.246 0.200 1.00 97.25 116 SER A N 1
ATOM 962 C CA . SER A 1 116 ? -8.031 -4.338 1.110 1.00 97.25 116 SER A CA 1
ATOM 963 C C . SER A 1 116 ? -8.108 -5.699 1.778 1.00 97.25 116 SER A C 1
ATOM 965 O O . SER A 1 116 ? -7.695 -6.701 1.201 1.00 97.25 116 SER A O 1
ATOM 967 N N . ARG A 1 117 ? -8.704 -5.716 2.966 1.00 95.06 117 ARG A N 1
ATOM 968 C CA . ARG A 1 117 ? -8.930 -6.911 3.771 1.00 95.06 117 ARG A CA 1
ATOM 969 C C . ARG A 1 117 ? -10.428 -7.109 4.005 1.00 95.06 117 ARG A C 1
ATOM 971 O O . ARG A 1 117 ? -11.089 -6.157 4.434 1.00 95.06 117 ARG A O 1
ATOM 978 N N . PRO A 1 118 ? -10.975 -8.315 3.805 1.00 94.50 118 PRO A N 1
ATOM 979 C CA . PRO A 1 118 ? -12.355 -8.605 4.172 1.00 94.50 118 PRO A CA 1
ATOM 980 C C . PRO A 1 118 ? -12.561 -8.503 5.690 1.00 94.50 118 PRO A C 1
ATOM 982 O O . PRO A 1 118 ? -11.720 -8.922 6.488 1.00 94.50 118 PRO A O 1
ATOM 985 N N . VAL A 1 119 ? -13.691 -7.933 6.101 1.00 95.00 119 VAL A N 1
ATOM 986 C CA . VAL A 1 119 ? -14.090 -7.849 7.510 1.00 95.00 119 VAL A CA 1
ATOM 987 C C . VAL A 1 119 ? -14.918 -9.072 7.884 1.00 95.00 119 VAL A C 1
ATOM 989 O O . VAL A 1 119 ? -15.914 -9.387 7.222 1.00 95.00 119 VAL A O 1
ATOM 992 N N . TYR A 1 120 ? -14.518 -9.748 8.962 1.00 91.12 120 TYR A N 1
ATOM 993 C CA . TYR A 1 120 ? -15.102 -11.019 9.377 1.00 91.12 120 TYR A CA 1
ATOM 994 C C . TYR A 1 120 ? -16.623 -10.926 9.568 1.00 91.12 120 TYR A C 1
ATOM 996 O O . TYR A 1 120 ? -17.138 -10.017 10.217 1.00 91.12 120 TYR A O 1
ATOM 1004 N N . GLY A 1 121 ? -17.349 -11.893 9.002 1.00 88.50 121 GLY A N 1
ATOM 1005 C CA . GLY A 1 121 ? -18.806 -11.972 9.125 1.00 88.50 121 GLY A CA 1
ATOM 1006 C C . GLY A 1 121 ? -19.577 -10.902 8.344 1.00 88.50 121 GLY A C 1
ATOM 1007 O O . GLY A 1 121 ? -20.771 -10.727 8.587 1.00 88.50 121 GLY A O 1
ATOM 1008 N N . THR A 1 122 ? -18.934 -10.186 7.414 1.00 91.19 122 THR A N 1
ATOM 1009 C CA . THR A 1 122 ? -19.572 -9.142 6.597 1.00 91.19 122 THR A CA 1
ATOM 1010 C C . THR A 1 122 ? -19.153 -9.228 5.126 1.00 91.19 122 THR A C 1
ATOM 1012 O O . THR A 1 122 ? -18.193 -9.908 4.781 1.00 91.19 122 THR A O 1
ATOM 1015 N N . ASN A 1 123 ? -19.847 -8.486 4.258 1.00 92.56 123 ASN A N 1
ATOM 1016 C CA . ASN A 1 123 ? -19.454 -8.294 2.854 1.00 92.56 123 ASN A CA 1
ATOM 1017 C C . ASN A 1 123 ? -18.583 -7.038 2.654 1.00 92.56 123 ASN A C 1
ATOM 1019 O O . ASN A 1 123 ? -18.479 -6.529 1.538 1.00 92.56 123 ASN A O 1
ATOM 1023 N N . TYR A 1 124 ? -18.051 -6.462 3.734 1.00 94.56 124 TYR A N 1
ATOM 1024 C CA . TYR A 1 124 ? -17.289 -5.223 3.679 1.00 94.56 124 TYR A CA 1
ATOM 1025 C C . TYR A 1 124 ? -15.790 -5.510 3.574 1.00 94.56 124 TYR A C 1
ATOM 1027 O O . TYR A 1 124 ? -15.245 -6.279 4.362 1.00 94.56 124 TYR A O 1
ATOM 1035 N N . ASN A 1 125 ? -15.127 -4.841 2.629 1.00 95.44 125 ASN A N 1
ATOM 1036 C CA . ASN A 1 125 ? -13.676 -4.870 2.483 1.00 95.44 125 ASN A CA 1
ATOM 1037 C C . ASN A 1 125 ? -13.095 -3.559 3.011 1.00 95.44 125 ASN A C 1
ATOM 1039 O O . ASN A 1 125 ? -13.363 -2.482 2.472 1.00 95.44 125 ASN A O 1
ATOM 1043 N N . SER A 1 126 ? -12.292 -3.668 4.062 1.00 97.81 126 SER A N 1
ATOM 1044 C CA . SER A 1 126 ? -11.602 -2.548 4.679 1.00 97.81 126 SER A CA 1
ATOM 1045 C C . SER A 1 126 ? -10.350 -2.186 3.875 1.00 97.81 126 SER A C 1
ATOM 1047 O O . SER A 1 126 ? -9.523 -3.066 3.624 1.00 97.81 126 SER A O 1
ATOM 1049 N N . PRO A 1 127 ? -10.162 -0.924 3.455 1.00 97.81 127 PRO A N 1
ATOM 1050 C CA . PRO A 1 127 ? -8.936 -0.496 2.784 1.00 97.81 127 PRO A CA 1
ATOM 1051 C C . PRO A 1 127 ? -7.752 -0.516 3.761 1.00 97.81 127 PRO A C 1
ATOM 1053 O O . PRO A 1 127 ? -7.839 0.038 4.859 1.00 97.81 127 PRO A O 1
ATOM 1056 N N . ILE A 1 128 ? -6.637 -1.133 3.365 1.00 98.00 128 ILE A N 1
ATOM 1057 C CA . ILE A 1 128 ? -5.435 -1.298 4.201 1.00 98.00 128 ILE A CA 1
ATOM 1058 C C . ILE A 1 128 ? -4.316 -0.359 3.758 1.00 98.00 128 ILE A C 1
ATOM 1060 O O . ILE A 1 128 ? -3.751 0.363 4.578 1.00 98.00 128 ILE A O 1
ATOM 1064 N N . LEU A 1 129 ? -4.019 -0.345 2.460 1.00 97.25 129 LEU A N 1
ATOM 1065 C CA . LEU A 1 129 ? -2.994 0.500 1.858 1.00 97.25 129 LEU A CA 1
ATOM 1066 C C . LEU A 1 129 ? -3.613 1.330 0.741 1.00 97.25 129 LEU A C 1
ATOM 1068 O O . LEU A 1 129 ? -4.347 0.801 -0.089 1.00 97.25 129 LEU A O 1
ATOM 1072 N N . VAL A 1 130 ? -3.269 2.615 0.698 1.00 97.12 130 VAL A N 1
ATOM 1073 C CA . VAL A 1 130 ? -3.413 3.473 -0.481 1.00 97.12 130 VAL A CA 1
ATOM 1074 C C . VAL A 1 130 ? -2.136 4.298 -0.581 1.00 97.12 130 VAL A C 1
ATOM 1076 O O . VAL A 1 130 ? -1.921 5.225 0.198 1.00 97.12 130 VAL A O 1
ATOM 1079 N N . PHE A 1 131 ? -1.261 3.946 -1.519 1.00 96.88 131 PHE A N 1
ATOM 1080 C CA . PHE A 1 131 ? 0.038 4.593 -1.682 1.00 96.88 131 PHE A CA 1
ATOM 1081 C C . PHE A 1 131 ? 0.263 5.008 -3.130 1.00 96.88 131 PHE A C 1
ATOM 1083 O O . PHE A 1 131 ? -0.007 4.235 -4.045 1.00 96.88 131 PHE A O 1
ATOM 1090 N N . ARG A 1 132 ? 0.775 6.224 -3.341 1.00 96.56 132 ARG A N 1
ATOM 1091 C CA . ARG A 1 132 ? 1.151 6.717 -4.668 1.00 96.56 132 ARG A CA 1
ATOM 1092 C C . ARG A 1 132 ? 2.667 6.795 -4.781 1.00 96.56 132 ARG A C 1
ATOM 1094 O O . ARG A 1 132 ? 3.290 7.624 -4.125 1.00 96.56 132 ARG A O 1
ATOM 1101 N N . ASP A 1 133 ? 3.232 5.975 -5.652 1.00 97.25 133 ASP A N 1
ATOM 1102 C CA . ASP A 1 133 ? 4.631 6.032 -6.053 1.00 97.25 133 ASP A CA 1
ATOM 1103 C C . ASP A 1 133 ? 4.787 6.918 -7.286 1.00 97.25 133 ASP A C 1
ATOM 1105 O O . ASP A 1 133 ? 4.362 6.559 -8.380 1.00 97.25 133 ASP A O 1
ATOM 1109 N N . LYS A 1 134 ? 5.414 8.082 -7.121 1.00 95.75 134 LYS A N 1
ATOM 1110 C CA . LYS A 1 134 ? 5.671 9.022 -8.227 1.00 95.75 134 LYS A CA 1
ATOM 1111 C C . LYS A 1 134 ? 6.868 8.616 -9.095 1.00 95.75 134 LYS A C 1
ATOM 1113 O O . LYS A 1 134 ? 7.149 9.269 -10.093 1.00 95.75 134 LYS A O 1
ATOM 1118 N N . THR A 1 135 ? 7.606 7.588 -8.684 1.00 95.62 135 THR A N 1
ATOM 1119 C CA . THR A 1 135 ? 8.892 7.173 -9.257 1.00 95.62 135 THR A CA 1
ATOM 1120 C C . THR A 1 135 ? 8.861 5.703 -9.670 1.00 95.62 135 THR A C 1
ATOM 1122 O O . THR A 1 135 ? 9.816 4.957 -9.442 1.00 95.62 135 THR A O 1
ATOM 1125 N N . PHE A 1 136 ? 7.752 5.275 -10.275 1.00 97.44 136 PHE A N 1
ATOM 1126 C CA . PHE A 1 136 ? 7.530 3.904 -10.733 1.00 97.44 136 PHE A CA 1
ATOM 1127 C C . PHE A 1 136 ? 8.104 3.697 -12.146 1.00 97.44 136 PHE A C 1
ATOM 1129 O O . PHE A 1 136 ? 7.439 3.206 -13.048 1.00 97.44 136 PHE A O 1
ATOM 1136 N N . ASN A 1 137 ? 9.347 4.121 -12.371 1.00 96.31 137 ASN A N 1
ATOM 1137 C CA . ASN A 1 137 ? 9.997 3.991 -13.678 1.00 96.31 137 ASN A CA 1
ATOM 1138 C C . ASN A 1 137 ? 10.568 2.582 -13.836 1.00 96.31 137 ASN A C 1
ATOM 1140 O O . ASN A 1 137 ? 11.189 2.069 -12.906 1.00 96.31 137 ASN A O 1
ATOM 1144 N N . PHE A 1 138 ? 10.417 1.958 -14.999 1.00 95.94 138 PHE A N 1
ATOM 1145 C CA . PHE A 1 138 ? 10.871 0.586 -15.218 1.00 95.94 138 PHE A CA 1
ATOM 1146 C C . PHE A 1 138 ? 11.268 0.328 -16.670 1.00 95.94 138 PHE A C 1
ATOM 1148 O O . PHE A 1 138 ? 10.967 1.119 -17.559 1.00 95.94 138 PHE A O 1
ATOM 1155 N N . SER A 1 139 ? 11.947 -0.798 -16.887 1.00 92.75 139 SER A N 1
ATOM 1156 C CA . SER A 1 139 ? 12.358 -1.264 -18.209 1.00 92.75 139 SER A CA 1
ATOM 1157 C C . SER A 1 139 ? 11.669 -2.591 -18.515 1.00 92.75 139 SER A C 1
ATOM 1159 O O . SER A 1 139 ? 11.603 -3.453 -17.635 1.00 92.75 139 SER A O 1
ATOM 1161 N N . TYR A 1 140 ? 11.129 -2.733 -19.723 1.00 93.06 140 TYR A N 1
ATOM 1162 C CA . TYR A 1 140 ? 10.489 -3.960 -20.192 1.00 93.06 140 TYR A CA 1
ATOM 1163 C C . TYR A 1 140 ? 10.584 -4.089 -21.713 1.00 93.06 140 TYR A C 1
ATOM 1165 O O . TYR A 1 140 ? 10.205 -3.171 -22.441 1.00 93.06 140 TYR A O 1
ATOM 1173 N N . VAL A 1 141 ? 11.034 -5.242 -22.204 1.00 91.12 141 VAL A N 1
ATOM 1174 C CA . VAL A 1 141 ? 11.013 -5.587 -23.631 1.00 91.12 141 VAL A CA 1
ATOM 1175 C C . VAL A 1 141 ? 9.853 -6.543 -23.922 1.00 91.12 141 VAL A C 1
ATOM 1177 O O . VAL A 1 141 ? 9.656 -7.525 -23.210 1.00 91.12 141 VAL A O 1
ATOM 1180 N N . GLU A 1 142 ? 9.087 -6.296 -24.993 1.00 87.62 142 GLU A N 1
ATOM 1181 C CA . GLU A 1 142 ? 7.977 -7.182 -25.381 1.00 87.62 142 GLU A CA 1
ATOM 1182 C C . GLU A 1 142 ? 8.459 -8.632 -25.553 1.00 87.62 142 GLU A C 1
ATOM 1184 O O . GLU A 1 142 ? 9.390 -8.918 -26.308 1.00 87.62 142 GLU A O 1
ATOM 1189 N N . GLY A 1 143 ? 7.792 -9.550 -24.852 1.00 86.25 143 GLY A N 1
ATOM 1190 C CA . GLY A 1 143 ? 8.117 -10.975 -24.872 1.00 86.25 143 GLY A CA 1
ATOM 1191 C C . GLY A 1 143 ? 9.200 -11.395 -23.878 1.00 86.25 143 GLY A C 1
ATOM 1192 O O . GLY A 1 143 ? 9.459 -12.595 -23.775 1.00 86.25 143 GLY A O 1
ATOM 1193 N N . GLU A 1 144 ? 9.802 -10.469 -23.121 1.00 89.81 144 GLU A N 1
ATOM 1194 C CA . GLU A 1 144 ? 10.673 -10.853 -22.010 1.00 89.81 144 GLU A CA 1
ATOM 1195 C C . GLU A 1 144 ? 9.855 -11.486 -20.877 1.00 89.81 144 GLU A C 1
ATOM 1197 O O . GLU A 1 144 ? 8.729 -11.074 -20.571 1.00 89.81 144 GLU A O 1
ATOM 1202 N N . GLN A 1 145 ? 10.442 -12.500 -20.247 1.00 89.56 145 GLN A N 1
ATOM 1203 C CA . GLN A 1 145 ? 9.897 -13.093 -19.038 1.00 89.56 145 GLN A CA 1
ATOM 1204 C C . GLN A 1 145 ? 10.343 -12.273 -17.826 1.00 89.56 145 GLN A C 1
ATOM 1206 O O . GLN A 1 145 ? 11.519 -11.936 -17.695 1.00 89.56 145 GLN A O 1
ATOM 1211 N N . LEU A 1 146 ? 9.407 -11.992 -16.921 1.00 94.12 146 LEU A N 1
ATOM 1212 C CA . LEU A 1 146 ? 9.722 -11.370 -15.642 1.00 94.12 146 LEU A CA 1
ATOM 1213 C C . LEU A 1 146 ? 10.336 -12.407 -14.699 1.00 94.12 146 LEU A C 1
ATOM 1215 O O . LEU A 1 146 ? 9.685 -13.395 -14.361 1.00 94.12 146 LEU A O 1
ATOM 1219 N N . ASP A 1 147 ? 11.576 -12.157 -14.281 1.00 90.81 147 ASP A N 1
ATOM 1220 C CA . ASP A 1 147 ? 12.304 -12.970 -13.307 1.00 90.81 147 ASP A CA 1
ATOM 1221 C C . ASP A 1 147 ? 12.618 -12.159 -12.042 1.00 90.81 147 ASP A C 1
ATOM 1223 O O . ASP A 1 147 ? 12.962 -10.969 -12.096 1.00 90.81 147 ASP A O 1
ATOM 1227 N N . PHE A 1 148 ? 12.469 -12.802 -10.889 1.00 93.19 148 PHE A N 1
ATOM 1228 C CA . PHE A 1 148 ? 12.600 -12.181 -9.579 1.00 93.19 148 PHE A CA 1
ATOM 1229 C C . PHE A 1 148 ? 13.593 -12.939 -8.712 1.00 93.19 148 PHE A C 1
ATOM 1231 O O . PHE A 1 148 ? 13.604 -14.166 -8.667 1.00 93.19 148 PHE A O 1
ATOM 1238 N N . SER A 1 149 ? 14.417 -12.183 -7.990 1.00 91.25 149 SER A N 1
ATOM 1239 C CA . SER A 1 149 ? 15.398 -12.732 -7.065 1.00 91.25 149 SER A CA 1
ATOM 1240 C C . SER A 1 149 ? 15.282 -12.070 -5.701 1.00 91.25 149 SER A C 1
ATOM 1242 O O . SER A 1 149 ? 15.355 -10.849 -5.575 1.00 91.25 149 SER A O 1
ATOM 1244 N N . ASP A 1 150 ? 15.215 -12.905 -4.667 1.00 86.06 150 ASP A N 1
ATOM 1245 C CA . ASP A 1 150 ? 15.227 -12.487 -3.262 1.00 86.06 150 ASP A CA 1
ATOM 1246 C C . ASP A 1 150 ? 16.602 -12.011 -2.774 1.00 86.06 150 ASP A C 1
ATOM 1248 O O . ASP A 1 150 ? 16.758 -11.652 -1.609 1.00 86.06 150 ASP A O 1
ATOM 1252 N N . THR A 1 151 ? 17.625 -12.045 -3.631 1.00 90.88 151 THR A N 1
ATOM 1253 C CA . THR A 1 151 ? 19.021 -11.772 -3.242 1.00 90.88 151 THR A CA 1
ATOM 1254 C C . THR A 1 151 ? 19.672 -10.641 -4.027 1.00 90.88 151 THR A C 1
ATOM 1256 O O . THR A 1 151 ? 20.714 -10.136 -3.612 1.00 90.88 151 THR A O 1
ATOM 1259 N N . GLN A 1 152 ? 19.079 -10.230 -5.149 1.00 92.12 152 GLN A N 1
ATOM 1260 C CA . GLN A 1 152 ? 19.609 -9.168 -5.999 1.00 92.12 152 GLN A CA 1
ATOM 1261 C C . GLN A 1 152 ? 18.513 -8.536 -6.857 1.00 92.12 152 GLN A C 1
ATOM 1263 O O . GLN A 1 152 ? 17.535 -9.186 -7.217 1.00 92.12 152 GLN A O 1
ATOM 1268 N N . ASN A 1 153 ? 18.707 -7.275 -7.240 1.00 91.88 153 ASN A N 1
ATOM 1269 C CA . ASN A 1 153 ? 17.846 -6.610 -8.212 1.00 91.88 153 ASN A CA 1
ATOM 1270 C C . ASN A 1 153 ? 18.302 -6.973 -9.638 1.00 91.88 153 ASN A C 1
ATOM 1272 O O . ASN A 1 153 ? 19.357 -6.524 -10.082 1.00 91.88 153 ASN A O 1
ATOM 1276 N N . LEU A 1 154 ? 17.517 -7.812 -10.323 1.00 91.12 154 LEU A N 1
ATOM 1277 C CA . LEU A 1 154 ? 17.746 -8.210 -11.718 1.00 91.12 154 LEU A CA 1
ATOM 1278 C C . LEU A 1 154 ? 17.142 -7.206 -12.710 1.00 91.12 154 LEU A C 1
ATOM 1280 O O . LEU A 1 154 ? 17.807 -6.770 -13.647 1.00 91.12 154 LEU A O 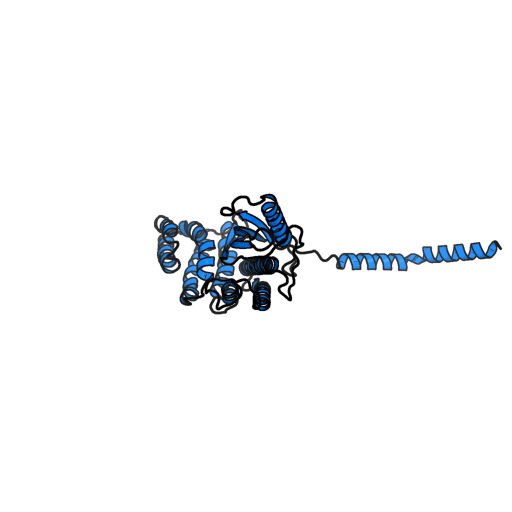1
ATOM 1284 N N . ASN A 1 155 ? 15.875 -6.853 -12.496 1.00 92.50 155 ASN A N 1
ATOM 1285 C CA . ASN A 1 155 ? 15.118 -5.888 -13.281 1.00 92.50 155 ASN A CA 1
ATOM 1286 C C . ASN A 1 155 ? 14.344 -4.982 -12.311 1.00 92.50 155 ASN A C 1
ATOM 1288 O O . ASN A 1 155 ? 13.717 -5.449 -11.358 1.00 92.50 155 ASN A O 1
ATOM 1292 N N . ASN A 1 156 ? 14.349 -3.675 -12.578 1.00 95.00 156 ASN A N 1
ATOM 1293 C CA . ASN A 1 156 ? 13.635 -2.718 -11.747 1.00 95.00 156 ASN A CA 1
ATOM 1294 C C . ASN A 1 156 ? 12.116 -2.964 -11.709 1.00 95.00 156 ASN A C 1
ATOM 1296 O O . ASN A 1 156 ? 11.511 -2.736 -10.667 1.00 95.00 156 ASN A O 1
ATOM 1300 N N . LEU A 1 157 ? 11.500 -3.458 -12.791 1.00 96.69 157 LEU A N 1
ATOM 1301 C CA . LEU A 1 157 ? 10.078 -3.812 -12.806 1.00 96.69 157 LEU A CA 1
ATOM 1302 C C . LEU A 1 157 ? 9.773 -4.898 -11.768 1.00 96.69 157 LEU A C 1
ATOM 1304 O O . LEU A 1 157 ? 8.889 -4.722 -10.934 1.00 96.69 157 LEU A O 1
ATOM 1308 N N . THR A 1 158 ? 10.533 -5.995 -11.764 1.00 96.44 158 THR A N 1
ATOM 1309 C CA . THR A 1 158 ? 10.295 -7.095 -10.819 1.00 96.44 158 THR A CA 1
ATOM 1310 C C . THR A 1 158 ? 10.649 -6.703 -9.388 1.00 96.44 158 THR A C 1
ATOM 1312 O O . THR A 1 158 ? 9.935 -7.089 -8.464 1.00 96.44 158 THR A O 1
ATOM 1315 N N . ALA A 1 159 ? 11.659 -5.848 -9.190 1.00 96.94 159 ALA A N 1
ATOM 1316 C CA . ALA A 1 159 ? 11.965 -5.262 -7.885 1.00 96.94 159 ALA A CA 1
ATOM 1317 C C . ALA A 1 159 ? 10.830 -4.364 -7.358 1.00 96.94 159 ALA A C 1
ATOM 1319 O O . ALA A 1 159 ? 10.465 -4.466 -6.187 1.00 96.94 159 ALA A O 1
ATOM 1320 N N . LEU A 1 160 ? 10.239 -3.510 -8.203 1.00 97.94 160 LEU A N 1
ATOM 1321 C CA . LEU A 1 160 ? 9.093 -2.666 -7.840 1.00 97.94 160 LEU A CA 1
ATOM 1322 C C . LEU A 1 160 ? 7.887 -3.514 -7.424 1.00 97.94 160 LEU A C 1
ATOM 1324 O O . LEU A 1 160 ? 7.306 -3.293 -6.360 1.00 97.94 160 LEU A O 1
ATOM 1328 N N . LEU A 1 161 ? 7.533 -4.503 -8.244 1.00 97.88 161 LEU A N 1
ATOM 1329 C CA . LEU A 1 161 ? 6.398 -5.389 -7.992 1.00 97.88 161 LEU A CA 1
ATOM 1330 C C . LEU A 1 161 ? 6.614 -6.226 -6.728 1.00 97.88 161 LEU A C 1
ATOM 1332 O O . LEU A 1 161 ? 5.730 -6.278 -5.874 1.00 97.88 161 LEU A O 1
ATOM 1336 N N . GLY A 1 162 ? 7.807 -6.799 -6.556 1.00 96.94 162 GLY A N 1
ATOM 1337 C CA . GLY A 1 162 ? 8.133 -7.583 -5.369 1.00 96.94 162 GLY A CA 1
ATOM 1338 C C . GLY A 1 162 ? 8.224 -6.763 -4.088 1.00 96.94 162 GLY A C 1
ATOM 1339 O O . GLY A 1 162 ? 7.821 -7.238 -3.023 1.00 96.94 162 GLY A O 1
ATOM 1340 N N . PHE A 1 163 ? 8.674 -5.510 -4.174 1.00 98.12 163 PHE A N 1
ATOM 1341 C CA . PHE A 1 163 ? 8.631 -4.579 -3.050 1.00 98.12 163 PHE A CA 1
ATOM 1342 C C . PHE A 1 163 ? 7.189 -4.361 -2.576 1.00 98.12 163 PHE A C 1
ATOM 1344 O O . PHE A 1 163 ? 6.895 -4.557 -1.396 1.00 98.12 163 PHE A O 1
ATOM 1351 N N . TYR A 1 164 ? 6.281 -4.003 -3.489 1.00 98.38 164 TYR A N 1
ATOM 1352 C CA . TYR A 1 164 ? 4.889 -3.737 -3.128 1.00 98.38 164 TYR A CA 1
ATOM 1353 C C . TYR A 1 164 ? 4.128 -4.988 -2.709 1.00 98.38 164 TYR A C 1
ATOM 1355 O O . TYR A 1 164 ? 3.336 -4.905 -1.774 1.00 98.38 164 TYR A O 1
ATOM 1363 N N . ALA A 1 165 ? 4.405 -6.143 -3.314 1.00 97.94 165 ALA A N 1
ATOM 1364 C CA . ALA A 1 165 ? 3.847 -7.413 -2.867 1.00 97.94 165 ALA A CA 1
ATOM 1365 C C . ALA A 1 165 ? 4.190 -7.692 -1.394 1.00 97.94 165 ALA A C 1
ATOM 1367 O O . ALA A 1 165 ? 3.296 -7.925 -0.582 1.00 97.94 165 ALA A O 1
ATOM 1368 N N . ASN A 1 166 ? 5.464 -7.559 -1.012 1.00 97.56 166 ASN A N 1
ATOM 1369 C CA . ASN A 1 166 ? 5.901 -7.750 0.373 1.00 97.56 166 ASN A CA 1
ATOM 1370 C C . ASN A 1 166 ? 5.334 -6.692 1.339 1.00 97.56 166 ASN A C 1
ATOM 1372 O O . ASN A 1 166 ? 5.016 -7.014 2.485 1.00 97.56 166 ASN A O 1
ATOM 1376 N N . VAL A 1 167 ? 5.176 -5.438 0.901 1.00 98.19 167 VAL A N 1
ATOM 1377 C CA . VAL A 1 167 ? 4.511 -4.398 1.708 1.00 98.19 167 VAL A CA 1
ATOM 1378 C C . VAL A 1 167 ? 3.035 -4.738 1.929 1.00 98.19 167 VAL A C 1
ATOM 1380 O O . VAL A 1 167 ? 2.574 -4.686 3.067 1.00 98.19 167 VAL A O 1
ATOM 1383 N N . ILE A 1 168 ? 2.307 -5.120 0.877 1.00 98.44 168 ILE A N 1
ATOM 1384 C CA . ILE A 1 168 ? 0.889 -5.499 0.957 1.00 98.44 168 ILE A CA 1
ATOM 1385 C C . ILE A 1 168 ? 0.710 -6.680 1.909 1.00 98.44 168 ILE A C 1
ATOM 1387 O O . ILE A 1 168 ? -0.095 -6.590 2.834 1.00 98.44 168 ILE A O 1
ATOM 1391 N N . VAL A 1 169 ? 1.502 -7.741 1.732 1.00 97.19 169 VAL A N 1
ATOM 1392 C CA . VAL A 1 169 ? 1.460 -8.926 2.597 1.00 97.19 169 VAL A CA 1
ATOM 1393 C C . VAL A 1 169 ? 1.763 -8.556 4.045 1.00 97.19 169 VAL A C 1
ATOM 1395 O O . VAL A 1 169 ? 1.035 -8.955 4.950 1.00 97.19 169 VAL A O 1
ATOM 1398 N N . GLY A 1 170 ? 2.806 -7.761 4.294 1.00 96.88 170 GLY A N 1
ATOM 1399 C CA . GLY A 1 170 ? 3.149 -7.367 5.657 1.00 96.88 170 GLY A CA 1
ATOM 1400 C C . GLY A 1 170 ? 2.047 -6.548 6.333 1.00 96.88 170 GLY A C 1
ATOM 1401 O O . GLY A 1 170 ? 1.713 -6.798 7.492 1.00 96.88 170 GLY A O 1
ATOM 1402 N N . MET A 1 171 ? 1.444 -5.600 5.612 1.00 97.44 171 MET A N 1
ATOM 1403 C CA . MET A 1 171 ? 0.354 -4.790 6.157 1.00 97.44 171 MET A CA 1
ATOM 1404 C C . MET A 1 171 ? -0.899 -5.620 6.422 1.00 97.44 171 MET A C 1
ATOM 1406 O O . MET A 1 171 ? -1.542 -5.407 7.445 1.00 97.44 171 MET A O 1
ATOM 1410 N N . ASP A 1 172 ? -1.218 -6.577 5.551 1.00 96.88 172 ASP A N 1
ATOM 1411 C CA . ASP A 1 172 ? -2.324 -7.506 5.765 1.00 96.88 172 ASP A CA 1
ATOM 1412 C C . ASP A 1 172 ? -2.089 -8.375 7.010 1.00 96.88 172 ASP A C 1
ATOM 1414 O O . ASP A 1 172 ? -2.910 -8.379 7.927 1.00 96.88 172 ASP A O 1
ATOM 1418 N N . MET A 1 173 ? -0.914 -8.999 7.137 1.00 95.62 173 MET A N 1
ATOM 1419 C CA . MET A 1 173 ? -0.570 -9.830 8.299 1.00 95.62 173 MET A CA 1
ATOM 1420 C C . MET A 1 173 ? -0.640 -9.066 9.630 1.00 95.62 173 MET A C 1
ATOM 1422 O O . MET A 1 173 ? -1.027 -9.642 10.650 1.00 95.62 173 MET A O 1
ATOM 1426 N N . ASP A 1 174 ? -0.287 -7.779 9.639 1.00 96.88 174 ASP A N 1
ATOM 1427 C CA . ASP A 1 174 ? -0.401 -6.926 10.826 1.00 96.88 174 ASP A CA 1
ATOM 1428 C C . ASP A 1 174 ? -1.843 -6.691 11.275 1.00 96.88 174 ASP A C 1
ATOM 1430 O O . ASP A 1 174 ? -2.082 -6.473 12.463 1.00 96.88 174 ASP A O 1
ATOM 1434 N N . THR A 1 175 ? -2.814 -6.764 10.362 1.00 97.12 175 THR A N 1
ATOM 1435 C CA . THR A 1 175 ? -4.229 -6.673 10.738 1.00 97.12 175 THR A CA 1
ATOM 1436 C C . THR A 1 175 ? -4.699 -7.904 11.505 1.00 97.12 175 THR A C 1
ATOM 1438 O O . THR A 1 175 ? -5.563 -7.775 12.360 1.00 97.12 175 THR A O 1
ATOM 1441 N N . PHE A 1 176 ? -4.123 -9.084 11.244 1.00 95.06 176 PHE A N 1
ATOM 1442 C CA . PHE A 1 176 ? -4.516 -10.344 11.883 1.00 95.06 176 PHE A CA 1
ATOM 1443 C C . PHE A 1 176 ? -3.720 -10.653 13.149 1.00 95.06 176 PHE A C 1
ATOM 1445 O O . PHE A 1 176 ? -4.214 -11.322 14.058 1.00 95.06 176 PHE A O 1
ATOM 1452 N N . LYS A 1 177 ? -2.474 -10.183 13.219 1.00 95.56 177 LYS A N 1
ATOM 1453 C CA . LYS A 1 177 ? -1.582 -10.421 14.349 1.00 95.56 177 LYS A CA 1
ATOM 1454 C C . LYS A 1 177 ? -0.696 -9.210 14.560 1.00 95.56 177 LYS A C 1
ATOM 1456 O O . LYS A 1 177 ? -0.001 -8.789 13.643 1.00 95.56 177 LYS A O 1
ATOM 1461 N N . LEU A 1 178 ? -0.623 -8.735 15.801 1.00 95.81 178 LEU A N 1
ATOM 1462 C CA . LEU A 1 178 ? 0.294 -7.662 16.163 1.00 95.81 178 LEU A CA 1
ATOM 1463 C C . LEU A 1 178 ? 1.729 -7.982 15.708 1.00 95.81 178 LEU A C 1
ATOM 1465 O O . LEU A 1 178 ? 2.328 -8.970 16.142 1.00 95.81 178 LEU A O 1
ATOM 1469 N N . ASN A 1 179 ? 2.272 -7.121 14.846 1.00 95.38 179 ASN A N 1
ATOM 1470 C CA . ASN A 1 179 ? 3.587 -7.251 14.218 1.00 95.38 179 ASN A CA 1
ATOM 1471 C C . ASN A 1 179 ? 3.788 -8.503 13.338 1.00 95.38 179 ASN A C 1
ATOM 1473 O O . ASN A 1 179 ? 4.935 -8.889 13.068 1.00 95.38 179 ASN A O 1
ATOM 1477 N N . GLY A 1 180 ? 2.705 -9.133 12.877 1.00 95.00 180 GLY A N 1
ATOM 1478 C CA . GLY A 1 180 ? 2.727 -10.317 12.017 1.00 95.00 180 GLY A CA 1
ATOM 1479 C C . GLY A 1 180 ? 3.488 -10.107 10.706 1.00 95.00 180 GLY A C 1
ATOM 1480 O O . GLY A 1 180 ? 4.198 -11.009 10.267 1.00 95.00 180 GLY A O 1
ATOM 1481 N N . GLY A 1 181 ? 3.441 -8.900 10.139 1.00 95.69 181 GLY A N 1
ATOM 1482 C CA . GLY A 1 181 ? 4.059 -8.550 8.859 1.00 95.69 181 GLY A CA 1
ATOM 1483 C C . GLY A 1 181 ? 5.570 -8.339 8.869 1.00 95.69 181 GLY A C 1
ATOM 1484 O O . GLY A 1 181 ? 6.164 -8.070 7.829 1.00 95.69 181 GLY A O 1
ATOM 1485 N N . THR A 1 182 ? 6.228 -8.453 10.027 1.00 96.56 182 THR A N 1
ATOM 1486 C CA . THR A 1 182 ? 7.645 -8.065 10.187 1.00 96.56 182 THR A CA 1
ATOM 1487 C C . THR A 1 182 ? 8.589 -8.818 9.241 1.00 96.56 182 THR A C 1
ATOM 1489 O O . THR A 1 182 ? 9.569 -8.241 8.764 1.00 96.56 182 THR A O 1
ATOM 1492 N N . ALA A 1 183 ? 8.299 -10.088 8.950 1.00 95.56 183 ALA A N 1
ATOM 1493 C CA . ALA A 1 183 ? 9.080 -10.879 8.002 1.00 95.56 183 ALA A CA 1
ATOM 1494 C C . ALA A 1 183 ? 8.952 -10.337 6.566 1.00 95.56 183 ALA A C 1
ATOM 1496 O O . ALA A 1 183 ? 9.966 -10.037 5.941 1.00 95.56 183 ALA A O 1
ATOM 1497 N N . ALA A 1 184 ? 7.725 -10.108 6.086 1.00 96.50 184 ALA A N 1
ATOM 1498 C CA . ALA A 1 184 ? 7.475 -9.550 4.756 1.00 96.50 184 ALA A CA 1
ATOM 1499 C C . ALA A 1 184 ? 8.058 -8.132 4.615 1.00 96.50 184 ALA A C 1
ATOM 1501 O O . ALA A 1 184 ? 8.728 -7.814 3.635 1.00 96.50 184 ALA A O 1
ATOM 1502 N N . PHE A 1 185 ? 7.939 -7.294 5.648 1.00 97.88 185 PHE A N 1
ATOM 1503 C CA . PHE A 1 185 ? 8.594 -5.986 5.645 1.00 97.88 185 PHE A CA 1
ATOM 1504 C C . PHE A 1 185 ? 10.123 -6.083 5.600 1.00 97.88 185 PHE A C 1
ATOM 1506 O O . PHE A 1 185 ? 10.787 -5.270 4.957 1.00 97.88 185 PHE A O 1
ATOM 1513 N N . SER A 1 186 ? 10.707 -7.091 6.248 1.00 96.94 186 SER A N 1
ATOM 1514 C CA . SER A 1 186 ? 12.151 -7.325 6.167 1.00 96.94 186 SER A CA 1
ATOM 1515 C C . SER A 1 186 ? 12.576 -7.709 4.747 1.00 96.94 186 SER A C 1
ATOM 1517 O O . SER A 1 186 ? 13.592 -7.199 4.275 1.00 96.94 186 SER A O 1
ATOM 1519 N N . ASN A 1 187 ? 11.774 -8.508 4.037 1.00 96.31 187 ASN A N 1
ATOM 1520 C CA . ASN A 1 187 ? 11.994 -8.824 2.622 1.00 96.31 187 ASN A CA 1
ATOM 1521 C C . ASN A 1 187 ? 11.896 -7.569 1.739 1.00 96.31 187 ASN A C 1
ATOM 1523 O O . ASN A 1 187 ? 12.808 -7.298 0.960 1.00 96.31 187 ASN A O 1
ATOM 1527 N N . ALA A 1 188 ? 10.865 -6.734 1.921 1.00 97.75 188 ALA A N 1
ATOM 1528 C CA . ALA A 1 188 ? 10.751 -5.456 1.210 1.00 97.75 188 ALA A CA 1
ATOM 1529 C C . ALA A 1 188 ? 11.965 -4.541 1.467 1.00 97.75 188 ALA A C 1
ATOM 1531 O O . ALA A 1 188 ? 12.481 -3.906 0.545 1.00 97.75 188 ALA A O 1
ATOM 1532 N N . ARG A 1 189 ? 12.481 -4.508 2.704 1.00 97.88 189 ARG A N 1
ATOM 1533 C CA . ARG A 1 189 ? 13.702 -3.758 3.037 1.00 97.88 189 ARG A CA 1
ATOM 1534 C C . ARG A 1 189 ? 14.933 -4.334 2.337 1.00 97.88 189 ARG A C 1
ATOM 1536 O O . ARG A 1 189 ? 15.780 -3.564 1.895 1.00 97.88 189 ARG A O 1
ATOM 1543 N N . ASN A 1 190 ? 15.038 -5.655 2.206 1.00 97.38 190 ASN A N 1
ATOM 1544 C CA . ASN A 1 190 ? 16.131 -6.284 1.464 1.00 97.38 190 ASN A CA 1
ATOM 1545 C C . ASN A 1 190 ? 16.110 -5.873 -0.015 1.00 97.38 190 ASN A C 1
ATOM 1547 O O . ASN A 1 190 ? 17.150 -5.486 -0.539 1.00 97.38 190 ASN A O 1
ATOM 1551 N N . ILE A 1 191 ? 14.934 -5.826 -0.651 1.00 97.56 191 ILE A N 1
ATOM 1552 C CA . ILE A 1 191 ? 14.789 -5.338 -2.035 1.00 97.56 191 ILE A CA 1
ATOM 1553 C C . ILE A 1 191 ? 15.287 -3.890 -2.167 1.00 97.56 191 ILE A C 1
ATOM 1555 O O . ILE A 1 191 ? 16.037 -3.575 -3.095 1.00 97.56 191 ILE A O 1
ATOM 1559 N N . VAL A 1 192 ? 14.944 -3.015 -1.212 1.00 97.50 192 VAL A N 1
ATOM 1560 C CA . VAL A 1 192 ? 15.477 -1.641 -1.161 1.00 97.50 192 VAL A CA 1
ATOM 1561 C C . VAL A 1 192 ? 17.003 -1.643 -1.026 1.00 97.50 192 VAL A C 1
ATOM 1563 O O . VAL A 1 192 ? 17.673 -0.882 -1.725 1.00 97.50 192 VAL A O 1
ATOM 1566 N N . ASN A 1 193 ? 17.568 -2.505 -0.177 1.00 97.00 193 ASN A N 1
ATOM 1567 C CA . ASN A 1 193 ? 19.017 -2.610 0.022 1.00 97.00 193 ASN A CA 1
ATOM 1568 C C . ASN A 1 193 ? 19.749 -3.061 -1.254 1.00 97.00 193 ASN A C 1
ATOM 1570 O O . ASN A 1 193 ? 20.779 -2.485 -1.600 1.00 97.00 193 ASN A O 1
ATOM 1574 N N . TYR A 1 194 ? 19.210 -4.037 -1.987 1.00 95.44 194 TYR A N 1
ATOM 1575 C CA . TYR A 1 194 ? 19.795 -4.503 -3.252 1.00 95.44 194 TYR A CA 1
ATOM 1576 C C . TYR A 1 194 ? 19.635 -3.493 -4.391 1.00 95.44 194 TYR A C 1
ATOM 1578 O O . TYR A 1 194 ? 20.390 -3.527 -5.358 1.00 95.44 19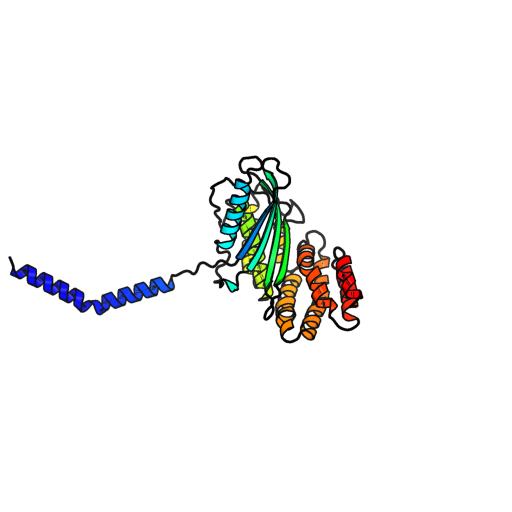4 TYR A O 1
ATOM 1586 N N . SER A 1 195 ? 18.685 -2.569 -4.260 1.00 96.31 195 SER A N 1
ATOM 1587 C CA . SER A 1 195 ? 18.398 -1.535 -5.257 1.00 96.31 195 SER A CA 1
ATOM 1588 C C . SER A 1 195 ? 19.116 -0.209 -4.982 1.00 96.31 195 SER A C 1
ATOM 1590 O O . SER A 1 195 ? 18.907 0.757 -5.711 1.00 96.31 195 SER A O 1
ATOM 1592 N N . GLN A 1 196 ? 19.993 -0.131 -3.971 1.00 94.50 196 GLN A N 1
ATOM 1593 C CA . GLN A 1 196 ? 20.740 1.102 -3.670 1.00 94.50 196 GLN A CA 1
ATOM 1594 C C . GLN A 1 196 ? 21.696 1.522 -4.796 1.00 94.50 196 GLN A C 1
ATOM 1596 O O . GLN A 1 196 ? 22.007 2.703 -4.918 1.00 94.50 196 GLN A O 1
ATOM 1601 N N . SER A 1 197 ? 22.162 0.587 -5.626 1.00 91.75 197 SER A N 1
ATOM 1602 C CA . SER A 1 197 ? 22.992 0.877 -6.802 1.00 91.75 197 SER A CA 1
ATOM 1603 C C . SER A 1 197 ? 22.177 1.108 -8.078 1.00 91.75 197 SER A C 1
ATOM 1605 O O . SER A 1 197 ? 22.759 1.449 -9.108 1.00 91.75 197 SER A O 1
ATOM 1607 N N . ALA A 1 198 ? 20.849 0.946 -8.030 1.00 91.06 198 ALA A N 1
ATOM 1608 C CA . ALA A 1 198 ? 19.996 1.126 -9.194 1.00 91.06 198 ALA A CA 1
ATOM 1609 C C . ALA A 1 198 ? 20.035 2.582 -9.685 1.00 91.06 198 ALA A C 1
ATOM 1611 O O . ALA A 1 198 ? 20.086 3.544 -8.903 1.00 91.06 198 ALA A O 1
ATOM 1612 N N . THR A 1 199 ? 19.992 2.735 -11.006 1.00 90.44 199 THR A N 1
ATOM 1613 C CA . THR A 1 199 ? 19.921 4.039 -11.674 1.00 90.44 199 THR A CA 1
ATOM 1614 C C . THR A 1 199 ? 18.542 4.678 -11.531 1.00 90.44 199 THR A C 1
ATOM 1616 O O . THR A 1 199 ? 18.425 5.900 -11.556 1.00 90.44 199 THR A O 1
ATOM 1619 N N . GLN A 1 200 ? 17.496 3.863 -11.379 1.00 92.75 200 GLN A N 1
ATOM 1620 C CA . GLN A 1 200 ? 16.125 4.314 -11.179 1.00 92.75 200 GLN A CA 1
ATOM 1621 C C . GLN A 1 200 ? 15.956 4.950 -9.794 1.00 92.75 200 GLN A C 1
ATOM 1623 O O . GLN A 1 200 ? 16.497 4.480 -8.793 1.00 92.75 200 GLN A O 1
ATOM 1628 N N . VAL A 1 201 ? 15.169 6.023 -9.757 1.00 93.75 201 VAL A N 1
ATOM 1629 C CA . VAL A 1 201 ? 14.898 6.828 -8.561 1.00 93.75 201 VAL A CA 1
ATOM 1630 C C . VAL A 1 201 ? 13.812 6.170 -7.701 1.00 93.75 201 VAL A C 1
ATOM 1632 O O . VAL A 1 201 ? 12.958 5.443 -8.207 1.00 93.75 201 VAL A O 1
ATOM 1635 N N . GLY A 1 202 ? 13.830 6.442 -6.399 1.00 93.50 202 GLY A N 1
ATOM 1636 C CA . GLY A 1 202 ? 12.836 6.038 -5.404 1.00 93.50 202 GLY A CA 1
ATOM 1637 C C . GLY A 1 202 ? 13.340 4.970 -4.428 1.00 93.50 202 GLY A C 1
ATOM 1638 O O . GLY A 1 202 ? 12.623 4.611 -3.493 1.00 93.50 202 GLY A O 1
ATOM 1639 N N . TRP A 1 203 ? 14.570 4.484 -4.612 1.00 96.62 203 TRP A N 1
ATOM 1640 C CA . TRP A 1 203 ? 15.192 3.463 -3.766 1.00 96.62 203 TRP A CA 1
ATOM 1641 C C . TRP A 1 203 ? 16.092 4.045 -2.675 1.00 96.62 203 TRP A C 1
ATOM 1643 O O . TRP A 1 203 ? 16.380 3.345 -1.706 1.00 96.62 203 TRP A O 1
ATOM 1653 N N . LYS A 1 204 ? 16.533 5.304 -2.791 1.00 95.44 204 LYS A N 1
ATOM 1654 C CA . LYS A 1 204 ? 17.518 5.905 -1.876 1.00 95.44 204 LYS A CA 1
ATOM 1655 C C . LYS A 1 204 ? 16.892 6.994 -1.008 1.00 95.44 204 LYS A C 1
ATOM 1657 O O . LYS A 1 204 ? 16.037 7.755 -1.454 1.00 95.44 204 LYS A O 1
ATOM 1662 N N . ALA A 1 205 ? 17.385 7.139 0.220 1.00 92.75 205 ALA A N 1
ATOM 1663 C CA . ALA A 1 205 ? 16.890 8.133 1.179 1.00 92.75 205 ALA A CA 1
ATOM 1664 C C . ALA A 1 205 ? 16.998 9.589 0.684 1.00 92.75 205 ALA A C 1
ATOM 1666 O O . ALA A 1 205 ? 16.145 10.415 0.993 1.00 92.75 205 ALA A O 1
ATOM 1667 N N . MET A 1 206 ? 18.062 9.899 -0.067 1.00 91.94 206 MET A N 1
ATOM 1668 C CA . MET A 1 206 ? 18.399 11.262 -0.504 1.00 91.94 206 MET A CA 1
ATOM 1669 C C . MET A 1 206 ? 17.662 11.712 -1.774 1.00 91.94 206 MET A C 1
ATOM 1671 O O . MET A 1 206 ? 17.788 12.866 -2.167 1.00 91.94 206 MET A O 1
ATOM 1675 N N . GLU A 1 207 ? 16.918 10.820 -2.431 1.00 92.69 207 GLU A N 1
ATOM 1676 C CA . GLU A 1 207 ? 16.222 11.120 -3.691 1.00 92.69 207 GLU A CA 1
ATOM 1677 C C . GLU A 1 207 ? 14.910 11.880 -3.464 1.00 92.69 207 GLU A C 1
ATOM 1679 O O . GLU A 1 207 ? 14.577 12.788 -4.218 1.00 92.69 207 GLU A O 1
ATOM 1684 N N . SER A 1 208 ? 14.164 11.504 -2.424 1.00 89.88 208 SER A N 1
ATOM 1685 C CA . SER A 1 208 ? 12.968 12.208 -1.965 1.00 89.88 208 SER A CA 1
ATOM 1686 C C . SER A 1 208 ? 12.648 11.813 -0.523 1.00 89.88 208 SER A C 1
ATOM 1688 O O . SER A 1 208 ? 13.130 10.796 -0.028 1.00 89.88 208 SER A O 1
ATOM 1690 N N . MET A 1 209 ? 11.795 12.596 0.136 1.00 86.94 209 MET A N 1
ATOM 1691 C CA . MET A 1 209 ? 11.210 12.272 1.440 1.00 86.94 209 MET A CA 1
ATOM 1692 C C . MET A 1 209 ? 9.940 11.409 1.335 1.00 86.94 209 MET A C 1
ATOM 1694 O O . MET A 1 209 ? 9.436 10.963 2.360 1.00 86.94 209 MET A O 1
ATOM 1698 N N . ASP A 1 210 ? 9.420 11.174 0.122 1.00 88.12 210 ASP A N 1
ATOM 1699 C CA . ASP A 1 210 ? 8.182 10.429 -0.156 1.00 88.12 210 ASP A CA 1
ATOM 1700 C C . ASP A 1 210 ? 8.380 9.247 -1.124 1.00 88.12 210 ASP A C 1
ATOM 1702 O O . ASP A 1 210 ? 7.767 9.175 -2.185 1.00 88.12 210 ASP A O 1
ATOM 1706 N N . ASN A 1 211 ? 9.251 8.298 -0.765 1.00 93.31 211 ASN A N 1
ATOM 1707 C CA . ASN A 1 211 ? 9.613 7.169 -1.632 1.00 93.31 211 ASN A CA 1
ATOM 1708 C C . ASN A 1 211 ? 9.582 5.796 -0.930 1.00 93.31 211 ASN A C 1
ATOM 1710 O O . ASN A 1 211 ? 9.282 5.680 0.261 1.00 93.31 211 ASN A O 1
ATOM 1714 N N . ARG A 1 212 ? 9.912 4.736 -1.680 1.00 96.06 212 ARG A N 1
ATOM 1715 C CA . ARG A 1 212 ? 9.899 3.339 -1.212 1.00 96.06 212 ARG A CA 1
ATOM 1716 C C . ARG A 1 212 ? 10.857 3.105 -0.043 1.00 96.06 212 ARG A C 1
ATOM 1718 O O . ARG A 1 212 ? 10.520 2.351 0.869 1.00 96.06 212 ARG A O 1
ATOM 1725 N N . TYR A 1 213 ? 12.005 3.792 -0.029 1.00 95.94 213 TYR A N 1
ATOM 1726 C CA . TYR A 1 213 ? 12.944 3.754 1.096 1.00 95.94 213 TYR A CA 1
ATOM 1727 C C . TYR A 1 213 ? 12.278 4.217 2.396 1.00 95.94 213 TYR A C 1
ATOM 1729 O O . TYR A 1 213 ? 12.315 3.498 3.399 1.00 95.94 213 TYR A O 1
ATOM 1737 N N . TRP A 1 214 ? 11.631 5.385 2.381 1.00 94.62 214 TRP A N 1
ATOM 1738 C CA . TRP A 1 214 ? 10.949 5.913 3.564 1.00 94.62 214 TRP A CA 1
ATOM 1739 C C . TRP A 1 214 ? 9.720 5.085 3.941 1.00 94.62 214 TRP A C 1
ATOM 1741 O O . TRP A 1 214 ? 9.454 4.924 5.130 1.00 94.62 214 TRP A O 1
ATOM 1751 N N . LEU A 1 215 ? 9.025 4.478 2.969 1.00 95.56 215 LEU A N 1
ATOM 1752 C CA . LEU A 1 215 ? 7.849 3.643 3.239 1.00 95.56 215 LEU A CA 1
ATOM 1753 C C . LEU A 1 215 ? 8.221 2.488 4.154 1.00 95.56 215 LEU A C 1
ATOM 1755 O O . LEU A 1 215 ? 7.651 2.320 5.232 1.00 95.56 215 LEU A O 1
ATOM 1759 N N . ILE A 1 216 ? 9.215 1.712 3.727 1.00 97.12 216 ILE A N 1
ATOM 1760 C CA . ILE A 1 216 ? 9.598 0.509 4.449 1.00 97.12 216 ILE A CA 1
ATOM 1761 C C . ILE A 1 216 ? 10.385 0.814 5.719 1.00 97.12 216 ILE A C 1
ATOM 1763 O O . ILE A 1 216 ? 10.249 0.103 6.715 1.00 97.12 216 ILE A O 1
ATOM 1767 N N . THR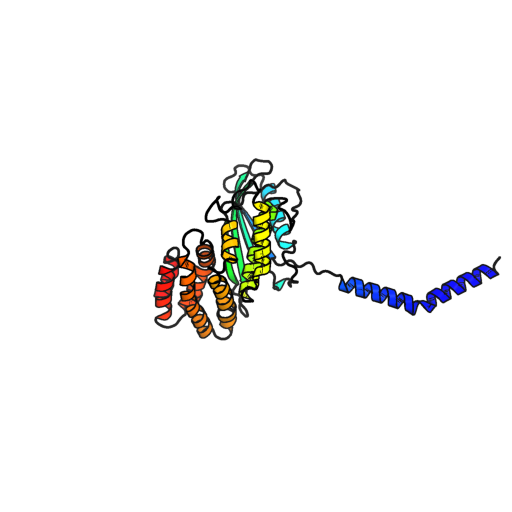 A 1 217 ? 11.170 1.894 5.712 1.00 94.88 217 THR A N 1
ATOM 1768 C CA . THR A 1 217 ? 11.873 2.361 6.910 1.00 94.88 217 THR A CA 1
ATOM 1769 C C . THR A 1 217 ? 10.870 2.721 7.995 1.00 94.88 217 THR A C 1
ATOM 1771 O O . THR A 1 217 ? 11.007 2.249 9.121 1.00 94.88 217 THR A O 1
ATOM 1774 N N . ASN A 1 218 ? 9.816 3.462 7.652 1.00 94.00 218 ASN A N 1
ATOM 1775 C CA . ASN A 1 218 ? 8.799 3.839 8.621 1.00 94.00 218 ASN A CA 1
ATOM 1776 C C . ASN A 1 218 ? 8.001 2.624 9.114 1.00 94.00 218 ASN A C 1
ATOM 1778 O O . ASN A 1 218 ? 7.744 2.538 10.307 1.00 94.00 218 ASN A O 1
ATOM 1782 N N . LEU A 1 219 ? 7.663 1.655 8.251 1.00 95.31 219 LEU A N 1
ATOM 1783 C CA . LEU A 1 219 ? 6.956 0.429 8.673 1.00 95.31 219 LEU A CA 1
ATOM 1784 C C . LEU A 1 219 ? 7.749 -0.404 9.694 1.00 95.31 219 LEU A C 1
ATOM 1786 O O . LEU A 1 219 ? 7.157 -1.123 10.498 1.00 95.31 219 LEU A O 1
ATOM 1790 N N . LEU A 1 220 ? 9.081 -0.327 9.666 1.00 95.25 220 LEU A N 1
ATOM 1791 C CA . LEU A 1 220 ? 9.964 -1.092 10.551 1.00 95.25 220 LEU A CA 1
ATOM 1792 C C . LEU A 1 220 ? 10.492 -0.290 11.750 1.00 95.25 220 LEU A C 1
ATOM 1794 O O . LEU A 1 220 ? 10.979 -0.893 12.711 1.00 95.25 220 LEU A O 1
ATOM 1798 N N . ASP A 1 221 ? 10.431 1.041 11.716 1.00 93.00 221 ASP A N 1
ATOM 1799 C CA . ASP A 1 221 ? 10.902 1.888 12.812 1.00 93.00 221 ASP A CA 1
ATOM 1800 C C . ASP A 1 221 ? 9.914 1.838 13.990 1.00 93.00 221 ASP A C 1
ATOM 1802 O O . ASP A 1 221 ? 8.702 2.025 13.859 1.00 93.00 221 ASP A O 1
ATOM 1806 N N . ARG A 1 222 ? 10.457 1.623 15.193 1.00 90.56 222 ARG A N 1
ATOM 1807 C CA . ARG A 1 222 ? 9.698 1.583 16.450 1.00 90.56 222 ARG A CA 1
ATOM 1808 C C . ARG A 1 222 ? 8.914 2.869 16.704 1.00 90.56 222 ARG A C 1
ATOM 1810 O O . ARG A 1 222 ? 7.881 2.803 17.366 1.00 90.56 222 ARG A O 1
ATOM 1817 N N . LYS A 1 223 ? 9.370 4.011 16.177 1.00 89.06 223 LYS A N 1
ATOM 1818 C CA . LYS A 1 223 ? 8.653 5.294 16.264 1.00 89.06 223 LYS A CA 1
ATOM 1819 C C . LYS A 1 223 ? 7.246 5.216 15.674 1.00 89.06 223 LYS A C 1
ATOM 1821 O O . LYS A 1 223 ? 6.349 5.871 16.184 1.00 89.06 223 LYS A O 1
ATOM 1826 N N . PHE A 1 224 ? 7.039 4.383 14.655 1.00 90.25 224 PHE A N 1
ATOM 1827 C CA . PHE A 1 224 ? 5.753 4.223 13.976 1.00 90.25 224 PHE A CA 1
ATOM 1828 C C . PHE A 1 224 ? 4.990 2.965 14.402 1.00 90.25 224 PHE A C 1
ATOM 1830 O O . PHE A 1 224 ? 3.961 2.640 13.813 1.00 90.25 224 PHE A O 1
ATOM 1837 N N . ASN A 1 225 ? 5.433 2.273 15.459 1.00 90.25 225 ASN A N 1
ATOM 1838 C CA . ASN A 1 225 ? 4.793 1.041 15.928 1.00 90.25 225 ASN A CA 1
ATOM 1839 C C . ASN A 1 225 ? 3.313 1.246 16.309 1.00 90.25 225 ASN A C 1
ATOM 1841 O O . ASN A 1 225 ? 2.516 0.317 16.207 1.00 90.25 225 ASN A O 1
ATOM 1845 N N . ALA A 1 226 ? 2.917 2.471 16.678 1.00 91.75 226 ALA A N 1
ATOM 1846 C CA . ALA A 1 226 ? 1.517 2.792 16.938 1.00 91.75 226 ALA A CA 1
ATOM 1847 C C . ALA A 1 226 ? 0.616 2.585 15.705 1.00 91.75 226 ALA A C 1
ATOM 1849 O O . ALA A 1 226 ? -0.542 2.226 15.885 1.00 91.75 226 ALA A O 1
ATOM 1850 N N . TYR A 1 227 ? 1.123 2.728 14.471 1.00 92.94 227 TYR A N 1
ATOM 1851 C CA . TYR A 1 227 ? 0.352 2.397 13.263 1.00 92.94 227 TYR A CA 1
ATOM 1852 C C . TYR A 1 227 ? 0.078 0.899 13.142 1.00 92.94 227 TYR A C 1
ATOM 1854 O O . TYR A 1 227 ? -1.028 0.506 12.780 1.00 92.94 227 TYR A O 1
ATOM 1862 N N . ARG A 1 228 ? 1.061 0.061 13.478 1.00 94.56 228 ARG A N 1
ATOM 1863 C CA . ARG A 1 228 ? 0.925 -1.402 13.425 1.00 94.56 228 ARG A CA 1
ATOM 1864 C C . ARG A 1 228 ? -0.013 -1.906 14.519 1.00 94.56 228 ARG A C 1
ATOM 1866 O O . ARG A 1 228 ? -0.893 -2.720 14.256 1.00 94.56 228 ARG A O 1
ATOM 1873 N N . GLU A 1 229 ? 0.118 -1.357 15.728 1.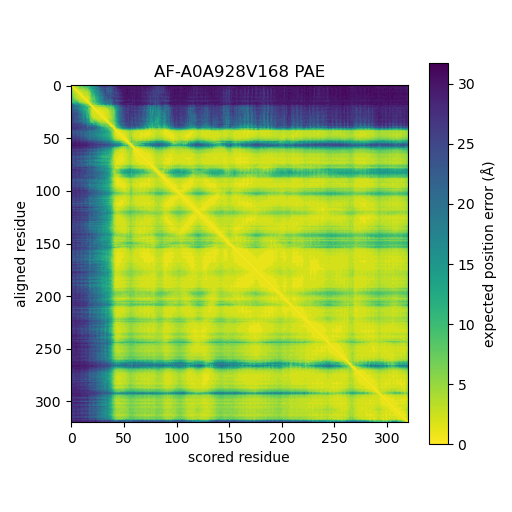00 95.19 229 GLU A N 1
ATOM 1874 C CA . GLU A 1 229 ? -0.824 -1.604 16.825 1.00 95.19 229 GLU A CA 1
ATOM 1875 C C . GLU A 1 229 ? -2.236 -1.143 16.456 1.00 95.19 229 GLU A C 1
ATOM 1877 O O . GLU A 1 229 ? -3.199 -1.876 16.673 1.00 95.19 229 GLU A O 1
ATOM 1882 N N . PHE A 1 230 ? -2.371 0.051 15.868 1.00 96.00 230 PHE A N 1
ATOM 1883 C CA . PHE A 1 230 ? -3.657 0.547 15.393 1.00 96.00 230 PHE A CA 1
ATOM 1884 C C . PHE A 1 230 ? -4.257 -0.409 14.363 1.00 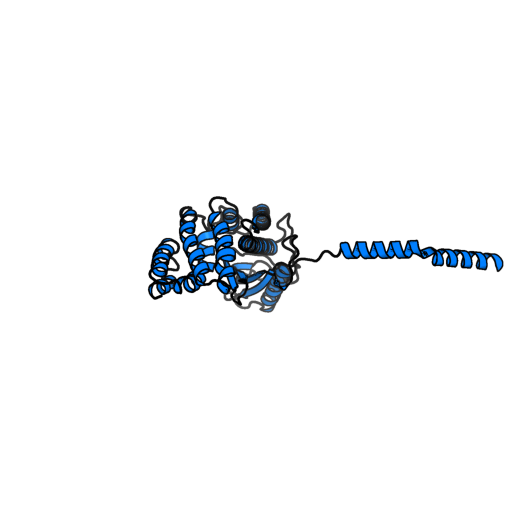96.00 230 PHE A C 1
ATOM 1886 O O . PHE A 1 230 ? -5.414 -0.787 14.514 1.00 96.00 230 PHE A O 1
ATOM 1893 N N . ALA A 1 231 ? -3.488 -0.837 13.357 1.00 96.31 231 ALA A N 1
ATOM 1894 C CA . ALA A 1 231 ? -3.955 -1.773 12.340 1.00 96.31 231 ALA A CA 1
ATOM 1895 C C . ALA A 1 231 ? -4.479 -3.068 12.976 1.00 96.31 231 ALA A C 1
ATOM 1897 O O . ALA A 1 231 ? -5.604 -3.464 12.691 1.00 96.31 231 ALA A O 1
ATOM 1898 N N . TYR A 1 232 ? -3.741 -3.681 13.899 1.00 97.44 232 TYR A N 1
ATOM 1899 C CA . TYR A 1 232 ? -4.203 -4.887 14.586 1.00 97.44 232 TYR A CA 1
ATOM 1900 C C . TYR A 1 232 ? -5.502 -4.656 15.382 1.00 97.44 232 TYR A C 1
ATOM 1902 O O . TYR A 1 232 ? -6.501 -5.353 15.190 1.00 97.44 232 TYR A O 1
ATOM 1910 N N . GLN A 1 233 ? -5.519 -3.649 16.260 1.00 97.75 233 GLN A N 1
ATOM 1911 C CA . GLN A 1 233 ? -6.646 -3.400 17.167 1.00 97.75 233 GLN A CA 1
ATOM 1912 C C . GLN A 1 233 ? -7.907 -2.953 16.425 1.00 97.75 233 GLN A C 1
ATOM 1914 O O . GLN A 1 233 ? -9.011 -3.369 16.775 1.00 97.75 233 GLN A O 1
ATOM 1919 N N . TYR A 1 234 ? -7.747 -2.112 15.404 1.00 97.94 234 TYR A N 1
ATOM 1920 C CA . TYR A 1 234 ? -8.854 -1.574 14.625 1.00 97.94 234 TYR A CA 1
ATOM 1921 C C . TYR A 1 234 ? -9.580 -2.673 13.843 1.00 97.94 234 TYR A C 1
ATOM 1923 O O . TYR A 1 234 ? -10.808 -2.661 13.783 1.00 97.94 234 TYR A O 1
ATOM 1931 N N . HIS A 1 235 ? -8.848 -3.649 13.295 1.00 97.75 235 HIS A N 1
ATOM 1932 C CA . HIS A 1 235 ? -9.457 -4.742 12.539 1.00 97.75 235 HIS A CA 1
ATOM 1933 C C . HIS A 1 235 ? -9.997 -5.843 13.466 1.00 97.75 235 HIS A C 1
ATOM 1935 O O . HIS A 1 235 ? -11.199 -6.088 13.449 1.00 97.75 235 HIS A O 1
ATOM 1941 N N . ILE A 1 236 ? -9.173 -6.439 14.337 1.00 95.12 236 ILE A N 1
ATOM 1942 C CA . ILE A 1 236 ? -9.572 -7.617 15.140 1.00 95.12 236 ILE A CA 1
ATOM 1943 C C . ILE A 1 236 ? -10.570 -7.276 16.255 1.00 95.12 236 ILE A C 1
ATOM 1945 O O . ILE A 1 236 ? -11.541 -8.004 16.469 1.00 95.12 236 ILE A O 1
ATOM 1949 N N . ASN A 1 237 ? -10.343 -6.171 16.973 1.00 93.62 237 ASN A N 1
ATOM 1950 C CA . ASN A 1 237 ? -11.166 -5.767 18.124 1.00 93.62 237 ASN A CA 1
ATOM 1951 C C . ASN A 1 237 ? -12.196 -4.674 17.785 1.00 93.62 237 ASN A C 1
ATOM 1953 O O . ASN A 1 237 ? -12.977 -4.264 18.653 1.00 93.62 237 ASN A O 1
ATOM 1957 N N . GLY A 1 238 ? -12.185 -4.199 16.538 1.00 96.81 238 GLY A N 1
ATOM 1958 C CA . GLY A 1 238 ? -13.116 -3.225 15.985 1.00 96.81 238 GLY A CA 1
ATOM 1959 C C . GLY A 1 238 ? -13.959 -3.848 14.881 1.00 96.81 238 GLY A C 1
ATOM 1960 O O . GLY A 1 238 ? -15.007 -4.423 15.162 1.00 96.81 238 GLY A O 1
ATOM 1961 N N . LEU A 1 239 ? -13.501 -3.736 13.635 1.00 97.06 239 LEU A N 1
ATOM 1962 C CA . LEU A 1 239 ? -14.251 -4.139 12.442 1.00 97.06 239 LEU A CA 1
ATOM 1963 C C . LEU A 1 239 ? -14.785 -5.579 12.510 1.00 97.06 239 LEU A C 1
ATOM 1965 O O . LEU A 1 239 ? -15.974 -5.797 12.285 1.00 97.06 239 LEU A O 1
ATOM 1969 N N . ASP A 1 240 ? -13.958 -6.547 12.899 1.00 96.50 240 ASP A N 1
ATOM 1970 C CA . ASP A 1 240 ? -14.347 -7.964 12.963 1.00 96.50 240 ASP A CA 1
ATOM 1971 C C . ASP A 1 240 ? -15.353 -8.267 14.092 1.00 96.50 240 ASP A C 1
ATOM 1973 O O . ASP A 1 240 ? -15.987 -9.322 14.098 1.00 96.50 240 ASP A O 1
ATOM 1977 N N . GLN A 1 241 ? -15.542 -7.335 15.033 1.00 95.62 241 GLN A N 1
ATOM 1978 C CA . GLN A 1 241 ? -16.563 -7.416 16.083 1.00 95.62 241 GLN A CA 1
ATOM 1979 C C . GLN A 1 241 ? -17.864 -6.701 15.700 1.00 95.62 241 GLN A C 1
ATOM 1981 O O . GLN A 1 241 ? -18.839 -6.763 16.447 1.00 95.62 241 GLN A O 1
ATOM 1986 N N . MET A 1 242 ? -17.930 -6.021 14.551 1.00 93.38 242 MET A N 1
ATOM 1987 C CA . MET A 1 242 ? -19.115 -5.235 14.191 1.00 93.38 242 MET A CA 1
ATOM 1988 C C . MET A 1 242 ? -20.350 -6.101 13.937 1.00 93.38 242 MET A C 1
ATOM 1990 O O . MET A 1 242 ? -21.459 -5.685 14.267 1.00 93.38 242 MET A O 1
ATOM 1994 N N . ALA A 1 243 ? -20.174 -7.306 13.386 1.00 93.75 243 ALA A N 1
ATOM 1995 C CA . ALA A 1 243 ? -21.283 -8.225 13.130 1.00 93.75 243 ALA A CA 1
ATOM 1996 C C . ALA A 1 243 ? -21.935 -8.743 14.427 1.00 93.75 243 ALA A C 1
ATOM 1998 O O . ALA A 1 243 ? -23.132 -9.025 14.444 1.00 93.75 243 ALA A O 1
ATOM 1999 N N . SER A 1 244 ? -21.157 -8.867 15.508 1.00 93.25 244 SER A N 1
ATOM 2000 C CA . SER A 1 244 ? -21.629 -9.360 16.805 1.00 93.25 244 SER A CA 1
ATOM 2001 C C . SER A 1 244 ? -22.078 -8.229 17.735 1.00 93.25 244 SER A C 1
ATOM 2003 O O . SER A 1 244 ? -23.093 -8.367 18.417 1.00 93.25 244 SER A O 1
ATOM 2005 N N . ASN A 1 245 ? -21.344 -7.113 17.776 1.00 93.31 245 ASN A N 1
ATOM 2006 C CA . ASN A 1 245 ? -21.626 -5.974 18.646 1.00 93.31 245 ASN A CA 1
ATOM 2007 C C . ASN A 1 245 ? -21.163 -4.645 18.019 1.00 93.31 245 ASN A C 1
ATOM 2009 O O . ASN A 1 245 ? -20.095 -4.115 18.335 1.00 93.31 245 ASN A O 1
ATOM 2013 N N . ASP A 1 246 ? -22.010 -4.087 17.151 1.00 92.44 246 ASP A N 1
ATOM 2014 C CA . ASP A 1 246 ? -21.727 -2.880 16.366 1.00 92.44 246 ASP A CA 1
ATOM 2015 C C . ASP A 1 246 ? -21.347 -1.656 17.221 1.00 92.44 246 ASP A C 1
ATOM 2017 O O . ASP A 1 246 ? -20.333 -1.008 16.957 1.00 92.44 246 ASP A O 1
ATOM 2021 N N . LEU A 1 247 ? -22.110 -1.350 18.279 1.00 93.06 247 LEU A N 1
ATOM 2022 C CA . LEU A 1 247 ? -21.846 -0.170 19.112 1.00 93.06 247 LEU A CA 1
ATOM 2023 C C . LEU A 1 247 ? -20.521 -0.301 19.874 1.00 93.06 247 LEU A C 1
ATOM 2025 O O . LEU A 1 247 ? -19.703 0.622 19.849 1.00 93.06 247 LEU A O 1
ATOM 2029 N N . GLN A 1 248 ? -20.279 -1.451 20.512 1.00 93.81 248 GLN A N 1
ATOM 2030 C CA . GLN A 1 248 ? -19.035 -1.682 21.249 1.00 93.81 248 GLN A CA 1
ATOM 2031 C C . GLN A 1 248 ? -17.822 -1.658 20.313 1.00 93.81 248 GLN A C 1
ATOM 2033 O O . GLN A 1 248 ? -16.790 -1.089 20.668 1.00 93.81 248 GLN A O 1
ATOM 2038 N N . ALA A 1 249 ? -17.943 -2.226 19.109 1.00 95.62 249 ALA A N 1
ATOM 2039 C CA . ALA A 1 249 ? -16.899 -2.187 18.091 1.00 95.62 249 ALA A CA 1
ATOM 2040 C C . ALA A 1 249 ? -16.540 -0.745 17.694 1.00 95.62 249 ALA A C 1
ATOM 2042 O O . ALA A 1 249 ? -15.362 -0.376 17.696 1.00 95.62 249 ALA A O 1
ATOM 2043 N N . ARG A 1 250 ? -17.540 0.109 17.427 1.00 95.44 250 ARG A N 1
ATOM 2044 C CA . ARG A 1 250 ? -17.325 1.538 17.120 1.00 95.44 250 ARG A CA 1
ATOM 2045 C C . ARG A 1 250 ? -16.655 2.281 18.273 1.00 95.44 250 ARG A C 1
ATOM 2047 O O . ARG A 1 250 ? -15.731 3.056 18.033 1.00 95.44 250 ARG A O 1
ATOM 2054 N N . GLN A 1 251 ? -17.062 2.009 19.512 1.00 93.88 251 GLN A N 1
ATOM 2055 C CA . GLN A 1 251 ? -16.446 2.595 20.706 1.00 93.88 251 GLN A CA 1
ATOM 2056 C C . GLN A 1 251 ? -15.014 2.098 20.950 1.00 93.88 251 GLN A C 1
ATOM 2058 O O . GLN A 1 251 ? -14.173 2.843 21.452 1.00 93.88 251 GLN A O 1
ATOM 2063 N N . ASN A 1 252 ? -14.705 0.846 20.612 1.00 95.06 252 ASN A N 1
ATOM 2064 C CA . ASN A 1 252 ? -13.334 0.340 20.668 1.00 95.06 252 ASN A CA 1
ATOM 2065 C C . ASN A 1 252 ? -12.462 1.067 19.640 1.00 95.06 252 ASN A C 1
ATOM 2067 O O . ASN A 1 252 ? -11.384 1.543 19.987 1.00 95.06 252 ASN A O 1
ATOM 2071 N N . MET A 1 253 ? -12.956 1.219 18.408 1.00 96.75 253 MET A N 1
ATOM 2072 C CA . MET A 1 253 ? -12.254 1.932 17.339 1.00 96.75 253 MET A CA 1
ATOM 2073 C C . MET A 1 253 ? -12.053 3.420 17.657 1.00 96.75 253 MET A C 1
ATOM 2075 O O . MET A 1 253 ? -10.964 3.945 17.423 1.00 96.75 253 MET A O 1
ATOM 2079 N N . SER A 1 254 ? -13.047 4.100 18.240 1.00 95.12 254 SER A N 1
ATOM 2080 C CA . SER A 1 254 ? -12.935 5.526 18.588 1.00 95.12 254 SER A CA 1
ATOM 2081 C C . SER A 1 254 ? -11.827 5.791 19.610 1.00 95.12 254 SER A C 1
ATOM 2083 O O . SER A 1 254 ? -11.071 6.754 19.473 1.00 95.12 254 SER A O 1
ATOM 2085 N N . LYS A 1 255 ? -11.654 4.890 20.584 1.00 94.81 255 LYS A N 1
ATOM 2086 C CA . LYS A 1 255 ? -10.595 4.962 21.606 1.00 94.81 255 LYS A CA 1
ATOM 2087 C C . LYS A 1 255 ? -9.182 4.782 21.043 1.00 94.81 255 LYS A C 1
ATOM 2089 O O . LYS A 1 255 ? -8.219 5.116 21.732 1.00 94.81 255 LYS A O 1
ATOM 2094 N N . LEU A 1 256 ? -9.034 4.270 19.818 1.00 94.69 256 LEU A N 1
ATOM 2095 C CA . LEU A 1 256 ? -7.732 4.107 19.165 1.00 94.69 256 LEU A CA 1
ATOM 2096 C C . LEU A 1 256 ? -7.258 5.384 18.464 1.00 94.69 256 LEU A C 1
ATOM 2098 O O . LEU A 1 256 ? -6.052 5.603 18.383 1.00 94.69 256 LEU A O 1
ATOM 2102 N N . ILE A 1 257 ? -8.174 6.237 17.993 1.00 94.00 257 ILE A N 1
ATOM 2103 C CA . ILE A 1 257 ? -7.837 7.441 17.212 1.00 94.00 257 ILE A CA 1
ATOM 2104 C C . ILE A 1 257 ? -6.860 8.373 17.952 1.00 94.00 257 ILE A C 1
ATOM 2106 O O . ILE A 1 257 ? -5.899 8.818 17.325 1.00 94.00 257 ILE A O 1
ATOM 2110 N N . PRO A 1 258 ? -6.983 8.622 19.275 1.00 91.62 258 PRO A N 1
ATOM 2111 C CA . PRO A 1 258 ? -6.011 9.446 19.993 1.00 91.62 258 PRO A CA 1
ATOM 2112 C C . PRO A 1 258 ? -4.568 8.930 19.928 1.00 91.62 258 PRO A C 1
ATOM 2114 O O . PRO A 1 258 ? -3.649 9.745 19.962 1.00 91.62 258 PRO A O 1
ATOM 2117 N N . LYS A 1 259 ? -4.345 7.613 19.789 1.00 88.19 259 LYS A N 1
ATOM 2118 C CA . LYS A 1 259 ? -2.992 7.036 19.676 1.00 88.19 259 LYS A CA 1
ATOM 2119 C C . LYS A 1 259 ? -2.280 7.467 18.394 1.00 88.19 259 LYS A C 1
ATOM 2121 O O . LYS A 1 259 ? -1.055 7.528 18.368 1.00 88.19 259 LYS A O 1
ATOM 2126 N N . LEU A 1 260 ? -3.022 7.831 17.346 1.00 89.62 260 LEU A N 1
ATOM 2127 C CA . LEU A 1 260 ? -2.439 8.320 16.094 1.00 89.62 260 LEU A CA 1
ATOM 2128 C C . LEU A 1 260 ? -1.709 9.666 16.272 1.00 89.62 260 LEU A C 1
ATOM 2130 O O . LEU A 1 260 ? -0.814 9.986 15.494 1.00 89.62 260 LEU A O 1
ATOM 2134 N N . LYS A 1 261 ? -1.980 10.412 17.356 1.00 86.88 261 LYS A N 1
ATOM 2135 C CA . LYS A 1 261 ? -1.197 11.606 17.732 1.00 86.88 261 LYS A CA 1
ATOM 2136 C C . LYS A 1 261 ? 0.258 11.300 18.067 1.00 86.88 261 LYS A C 1
ATOM 2138 O O . LYS A 1 261 ? 1.094 12.197 17.985 1.00 86.88 261 LYS A O 1
ATOM 2143 N N . GLU A 1 262 ? 0.573 10.078 18.490 1.00 83.62 262 GLU A N 1
ATOM 2144 C CA . GLU A 1 262 ? 1.943 9.703 18.853 1.00 83.62 262 GLU A CA 1
ATOM 2145 C C . GLU A 1 262 ? 2.859 9.680 17.627 1.00 83.62 262 GLU A C 1
ATOM 2147 O O . GLU A 1 262 ? 4.023 10.058 17.728 1.00 83.62 262 GLU A O 1
ATOM 2152 N N . VAL A 1 263 ? 2.314 9.298 16.470 1.00 81.06 263 VAL A N 1
ATOM 2153 C CA . VAL A 1 263 ? 3.054 9.128 15.212 1.00 81.06 263 VAL A CA 1
ATOM 2154 C C . VAL A 1 263 ? 3.039 10.363 14.325 1.00 81.06 263 VAL A C 1
ATOM 2156 O O . VAL A 1 263 ? 3.969 10.576 13.550 1.00 81.06 263 VAL A O 1
ATOM 2159 N N . ASP A 1 264 ? 2.037 11.222 14.473 1.00 73.25 264 ASP A N 1
ATOM 2160 C CA . ASP A 1 264 ? 1.936 12.463 13.705 1.00 73.25 264 ASP A CA 1
ATOM 2161 C C . ASP A 1 264 ? 3.070 13.463 14.024 1.00 73.25 264 ASP A C 1
ATOM 2163 O O . ASP A 1 264 ? 3.544 14.210 13.170 1.00 73.25 264 ASP A O 1
ATOM 2167 N N . ARG A 1 265 ? 3.628 13.389 15.238 1.00 72.88 265 ARG A N 1
ATOM 2168 C CA . ARG A 1 265 ? 4.687 14.287 15.736 1.00 72.88 265 ARG A CA 1
ATOM 2169 C C . ARG A 1 265 ? 6.034 14.166 15.019 1.00 72.88 265 ARG A C 1
ATOM 2171 O O . ARG A 1 265 ? 6.904 15.006 15.238 1.00 72.88 265 ARG A O 1
ATOM 2178 N N . PHE A 1 266 ? 6.246 13.128 14.209 1.00 71.00 266 PHE A N 1
ATOM 2179 C CA . PHE A 1 266 ? 7.562 12.828 13.635 1.00 71.00 266 PHE A CA 1
ATOM 2180 C C . PHE A 1 266 ? 7.909 13.618 12.358 1.00 71.00 266 PHE A C 1
ATOM 2182 O O . PHE A 1 266 ? 9.043 13.525 11.898 1.00 71.00 266 PHE A O 1
ATOM 2189 N N . GLY A 1 267 ? 7.006 14.461 11.840 1.00 70.81 267 GLY A N 1
ATOM 2190 C CA . GLY A 1 267 ? 7.333 15.482 10.834 1.00 70.81 267 GLY A CA 1
ATOM 2191 C C . GLY A 1 267 ? 7.794 14.940 9.470 1.00 70.81 267 GLY A C 1
ATOM 2192 O O . GLY A 1 267 ? 7.217 13.997 8.931 1.00 70.81 267 GLY A O 1
ATOM 2193 N N . ALA A 1 268 ? 8.804 15.587 8.873 1.00 65.88 268 ALA A N 1
ATOM 2194 C CA . ALA A 1 268 ? 9.284 15.299 7.517 1.00 65.88 268 ALA A CA 1
ATOM 2195 C C . ALA A 1 268 ? 9.781 13.848 7.357 1.00 65.88 268 ALA A C 1
ATOM 2197 O O . ALA A 1 268 ? 10.496 13.328 8.210 1.00 65.88 268 ALA A O 1
ATOM 2198 N N . GLY A 1 269 ? 9.410 13.198 6.248 1.00 72.06 269 GLY A N 1
ATOM 2199 C CA . GLY A 1 269 ? 9.703 11.780 5.997 1.00 72.06 269 GLY A CA 1
ATOM 2200 C C . GLY A 1 269 ? 8.682 10.807 6.599 1.00 72.06 269 GLY A C 1
ATOM 2201 O O . GLY A 1 269 ? 8.769 9.609 6.343 1.00 72.06 269 GLY A O 1
ATOM 2202 N N . ASN A 1 270 ? 7.674 11.282 7.346 1.00 85.75 270 ASN A N 1
ATOM 2203 C CA . ASN A 1 270 ? 6.545 10.455 7.770 1.00 85.75 270 ASN A CA 1
ATOM 2204 C C . ASN A 1 270 ? 5.537 10.249 6.632 1.00 85.75 270 ASN A C 1
ATOM 2206 O O . ASN A 1 270 ? 4.550 10.971 6.495 1.00 85.75 270 ASN A O 1
ATOM 2210 N N . ILE A 1 271 ? 5.776 9.220 5.827 1.00 89.31 271 ILE A N 1
ATOM 2211 C CA . ILE A 1 271 ? 4.909 8.901 4.692 1.00 89.31 271 ILE A CA 1
ATOM 2212 C C . ILE A 1 271 ? 3.787 7.918 5.042 1.00 89.31 271 ILE A C 1
ATOM 2214 O O . ILE A 1 271 ? 2.891 7.693 4.231 1.00 89.31 271 ILE A O 1
ATOM 2218 N N . LEU A 1 272 ? 3.821 7.338 6.247 1.00 88.88 272 LEU A N 1
ATOM 2219 C CA . LEU A 1 272 ? 2.779 6.423 6.705 1.00 88.88 272 LEU A CA 1
ATOM 2220 C C . LEU A 1 272 ? 1.502 7.162 7.056 1.00 88.88 272 LEU A C 1
ATOM 2222 O O . LEU A 1 272 ? 0.434 6.677 6.711 1.00 88.88 272 LEU A O 1
ATOM 2226 N N . THR A 1 273 ? 1.606 8.346 7.663 1.00 90.12 273 THR A N 1
ATOM 2227 C CA . THR A 1 273 ? 0.441 9.185 7.965 1.00 90.12 273 THR A CA 1
ATOM 2228 C C . THR A 1 273 ? -0.433 9.463 6.736 1.00 90.12 273 THR A C 1
ATOM 2230 O O . THR A 1 273 ? -1.609 9.091 6.758 1.00 90.12 273 THR A O 1
ATOM 2233 N N . PRO A 1 274 ? 0.083 10.054 5.639 1.00 90.38 274 PRO A N 1
ATOM 2234 C CA . PRO A 1 274 ? -0.750 10.318 4.470 1.00 90.38 274 PRO A CA 1
ATOM 2235 C C . PRO A 1 274 ? -1.269 9.032 3.810 1.00 90.38 274 PRO A C 1
ATOM 2237 O O . PRO A 1 274 ? -2.422 9.005 3.388 1.00 90.38 274 PRO A O 1
ATOM 2240 N N . ALA A 1 275 ? -0.472 7.957 3.754 1.00 92.69 275 ALA A N 1
ATOM 2241 C CA . ALA A 1 275 ? -0.911 6.676 3.187 1.00 92.69 275 ALA A CA 1
ATOM 2242 C C . ALA A 1 275 ? -2.045 6.031 4.006 1.00 92.69 275 ALA A C 1
ATOM 2244 O O . ALA A 1 275 ? -3.021 5.520 3.454 1.00 92.69 275 ALA A O 1
ATOM 2245 N N . PHE A 1 276 ? -1.941 6.102 5.332 1.00 94.19 276 PHE A N 1
ATOM 2246 C CA . PHE A 1 276 ? -2.941 5.606 6.266 1.00 94.19 276 PHE A CA 1
ATOM 2247 C C . PHE A 1 276 ? -4.264 6.361 6.122 1.00 94.19 276 PHE A C 1
ATOM 2249 O O . PHE A 1 276 ? -5.310 5.739 5.940 1.00 94.19 276 PHE A O 1
ATOM 2256 N N . TYR A 1 277 ? -4.240 7.695 6.146 1.00 95.12 277 TYR A N 1
ATOM 2257 C CA . TYR A 1 277 ? -5.469 8.479 6.026 1.00 95.12 277 TYR A CA 1
ATOM 2258 C C . TYR A 1 277 ? -6.081 8.413 4.626 1.00 95.12 277 TYR A C 1
ATOM 2260 O O . TYR A 1 277 ? -7.307 8.390 4.502 1.00 95.12 277 TYR A O 1
ATOM 2268 N N . ALA A 1 278 ? -5.265 8.282 3.575 1.00 95.31 278 ALA A N 1
ATOM 2269 C CA . ALA A 1 278 ? -5.767 8.010 2.231 1.00 95.31 278 ALA A CA 1
ATOM 2270 C C . ALA A 1 278 ? -6.605 6.719 2.179 1.00 95.31 278 ALA A C 1
ATOM 2272 O O . ALA A 1 278 ? -7.637 6.696 1.507 1.00 95.31 278 ALA A O 1
ATOM 2273 N N . ALA A 1 279 ? -6.210 5.681 2.927 1.00 96.75 279 ALA A N 1
ATOM 2274 C CA . ALA A 1 279 ? -6.991 4.455 3.071 1.00 96.75 279 ALA A CA 1
ATOM 2275 C C . ALA A 1 279 ? -8.210 4.644 3.993 1.00 96.75 279 ALA A C 1
ATOM 2277 O O . ALA A 1 279 ? -9.325 4.264 3.640 1.00 96.75 279 ALA A O 1
ATOM 2278 N N . LYS A 1 280 ? -8.022 5.247 5.171 1.00 97.19 280 LYS A N 1
ATOM 2279 C CA . LYS A 1 280 ? -8.985 5.163 6.280 1.00 97.19 280 LYS A CA 1
ATOM 2280 C C . LYS A 1 280 ? -9.991 6.305 6.381 1.00 97.19 280 LYS A C 1
ATOM 2282 O O . LYS A 1 280 ? -11.036 6.103 6.991 1.00 97.19 280 LYS A O 1
ATOM 2287 N N . ALA A 1 281 ? -9.762 7.465 5.765 1.00 97.06 281 ALA A N 1
ATOM 2288 C CA . ALA A 1 281 ? -10.621 8.640 5.960 1.00 97.06 281 ALA A CA 1
ATOM 2289 C C . ALA A 1 281 ? -12.112 8.372 5.665 1.00 97.06 281 ALA A C 1
ATOM 2291 O O . ALA A 1 281 ? -12.983 8.746 6.449 1.00 97.06 281 ALA A O 1
ATOM 2292 N N . ASN A 1 282 ? -12.421 7.684 4.560 1.00 97.00 282 ASN A N 1
ATOM 2293 C CA . ASN A 1 282 ? -13.807 7.346 4.211 1.00 97.00 282 ASN A CA 1
ATOM 2294 C C . ASN A 1 282 ? -14.409 6.302 5.169 1.00 97.00 282 ASN A C 1
ATOM 2296 O O . ASN A 1 282 ? -15.578 6.405 5.541 1.00 97.00 282 ASN A O 1
ATOM 2300 N N . GLU A 1 283 ? -13.612 5.313 5.582 1.00 97.31 283 GLU A N 1
ATOM 2301 C CA . GLU A 1 283 ? -14.029 4.290 6.544 1.00 97.31 283 GLU A CA 1
ATOM 2302 C C . GLU A 1 283 ? -14.321 4.920 7.909 1.00 97.31 283 GLU A C 1
ATOM 2304 O O . GLU A 1 283 ? -15.368 4.655 8.491 1.00 97.31 283 GLU A O 1
ATOM 2309 N N . PHE A 1 284 ? -13.482 5.847 8.374 1.00 97.25 284 PHE A N 1
ATOM 2310 C CA . PHE A 1 284 ? -13.713 6.606 9.602 1.00 97.25 284 PHE A CA 1
ATOM 2311 C C . PHE A 1 284 ? -15.033 7.366 9.571 1.00 97.25 284 PHE A C 1
ATOM 2313 O O . PHE A 1 284 ? -15.781 7.314 10.544 1.00 97.25 284 PHE A O 1
ATOM 2320 N N . VAL A 1 285 ? -15.376 8.009 8.454 1.00 96.31 285 VAL A N 1
ATOM 2321 C CA . VAL A 1 285 ? -16.688 8.656 8.316 1.00 96.31 285 VAL A CA 1
ATOM 2322 C C . VAL A 1 285 ? -17.818 7.627 8.429 1.00 96.31 285 VAL A C 1
ATOM 2324 O O . VAL A 1 285 ? -18.748 7.823 9.211 1.00 96.31 285 VAL A O 1
ATOM 2327 N N . GLY A 1 286 ? -17.740 6.506 7.708 1.00 94.31 286 GLY A N 1
ATOM 2328 C CA . GLY A 1 286 ? -18.770 5.458 7.747 1.00 94.31 286 GLY A CA 1
ATOM 2329 C C . GLY A 1 286 ? -18.909 4.758 9.108 1.00 94.31 286 GLY A C 1
ATOM 2330 O O . GLY A 1 286 ? -20.013 4.387 9.519 1.00 94.31 286 GLY A O 1
ATOM 2331 N N . VAL A 1 287 ? -17.801 4.601 9.831 1.00 94.94 287 VAL A N 1
ATOM 2332 C CA . VAL A 1 287 ? -17.751 3.964 11.150 1.00 94.94 287 VAL A CA 1
ATOM 2333 C C . VAL A 1 287 ? -18.205 4.932 12.247 1.00 94.94 287 VAL A C 1
ATOM 2335 O O . VAL A 1 287 ? -19.021 4.567 13.094 1.00 94.94 287 VAL A O 1
ATOM 2338 N N . PHE A 1 288 ? -17.735 6.174 12.244 1.00 95.62 288 PHE A N 1
ATOM 2339 C CA . PHE A 1 288 ? -17.955 7.086 13.369 1.00 95.62 288 PHE A CA 1
ATOM 2340 C C . PHE A 1 288 ? -19.215 7.945 13.244 1.00 95.62 288 PHE A C 1
ATOM 2342 O O . PHE A 1 288 ? -19.733 8.383 14.266 1.00 95.62 288 PHE A O 1
ATOM 2349 N N . SER A 1 289 ? -19.790 8.094 12.046 1.00 93.19 289 SER A N 1
ATOM 2350 C CA . SER A 1 289 ? -21.086 8.777 11.848 1.00 93.19 289 SER A CA 1
ATOM 2351 C C . SER A 1 289 ? -22.286 8.043 12.455 1.00 93.19 289 SER A C 1
ATOM 2353 O O . SER A 1 289 ? -23.406 8.530 12.382 1.00 93.19 289 SER A O 1
ATOM 2355 N N . ARG A 1 290 ? -22.092 6.848 13.022 1.00 90.44 290 ARG A N 1
ATOM 2356 C CA . ARG A 1 290 ? -23.150 6.098 13.717 1.00 90.44 290 ARG A CA 1
ATOM 2357 C C . ARG A 1 290 ? -22.913 5.992 15.222 1.00 90.44 290 ARG A C 1
ATOM 2359 O O . ARG A 1 290 ? -23.608 5.232 15.891 1.00 90.44 290 ARG A O 1
ATOM 2366 N N . LEU A 1 291 ? -21.911 6.698 15.751 1.00 90.50 291 LEU A N 1
ATOM 2367 C CA . LEU A 1 291 ? -21.715 6.791 17.194 1.00 90.50 291 LEU A CA 1
ATOM 2368 C C . LEU A 1 291 ? -22.781 7.708 17.808 1.00 90.50 291 LEU A C 1
ATOM 2370 O O . LEU A 1 291 ? -23.085 8.750 17.231 1.00 90.50 291 LEU A O 1
ATOM 2374 N N . PRO A 1 292 ? -23.351 7.343 18.967 1.00 84.69 292 PRO A N 1
ATOM 2375 C CA . PRO A 1 292 ? -24.391 8.134 19.602 1.00 84.69 292 PRO A CA 1
ATOM 2376 C C . PRO A 1 292 ? -23.835 9.403 20.262 1.00 84.69 292 PRO A C 1
ATOM 2378 O O . PRO A 1 292 ? -22.724 9.431 20.796 1.00 84.69 292 PRO A O 1
ATOM 2381 N N . GLY A 1 293 ? -24.672 10.438 20.316 1.00 78.38 293 GLY A N 1
ATOM 2382 C CA . GLY A 1 293 ? -24.398 11.651 21.081 1.00 78.38 293 GLY A CA 1
ATOM 2383 C C . GLY A 1 293 ? -23.218 12.457 20.535 1.00 78.38 293 GLY A C 1
ATOM 2384 O O . GLY A 1 293 ? -23.026 12.573 19.334 1.00 78.38 293 GLY A O 1
ATOM 2385 N N . ASN A 1 294 ? -22.428 13.047 21.435 1.00 87.81 294 ASN A N 1
ATOM 2386 C CA . ASN A 1 294 ? -21.353 13.976 21.066 1.00 87.81 294 ASN A CA 1
ATOM 2387 C C . ASN A 1 294 ? -20.024 13.279 20.693 1.00 87.81 294 ASN A C 1
ATOM 2389 O O . ASN A 1 294 ? -19.028 13.954 20.434 1.00 87.81 294 ASN A O 1
ATOM 2393 N N . GLU A 1 295 ? -19.961 11.941 20.699 1.00 89.56 295 GLU A N 1
ATOM 2394 C CA . GLU A 1 295 ? -18.720 11.196 20.425 1.00 89.56 295 GLU A CA 1
ATOM 2395 C C . GLU A 1 295 ? -18.210 11.419 18.991 1.00 89.56 295 GLU A C 1
ATOM 2397 O O . GLU A 1 295 ? -17.008 11.601 18.778 1.00 89.56 295 GLU A O 1
ATOM 2402 N N . SER A 1 296 ? -19.120 11.475 18.016 1.00 91.50 296 SER A N 1
ATOM 2403 C CA . SER A 1 296 ? -18.829 11.762 16.603 1.00 91.50 296 SER A CA 1
ATOM 2404 C C . SER A 1 296 ? -18.177 13.140 16.418 1.00 91.50 296 SER A C 1
ATOM 2406 O O . SER A 1 296 ? -17.169 13.268 15.720 1.00 91.50 296 SER A O 1
ATOM 2408 N N . VAL A 1 297 ? -18.681 14.159 17.120 1.00 91.81 297 VAL A N 1
ATOM 2409 C CA . VAL A 1 297 ? -18.155 15.534 17.103 1.00 91.81 297 VAL A CA 1
ATOM 2410 C C . VAL A 1 297 ? -16.773 15.616 17.759 1.00 91.81 297 VAL A C 1
ATOM 2412 O O . VAL A 1 297 ? -15.892 16.330 17.272 1.00 91.81 297 VAL A O 1
ATOM 2415 N N . VAL A 1 298 ? -16.540 14.870 18.843 1.00 93.31 298 VAL A N 1
ATOM 2416 C CA . VAL A 1 298 ? -15.208 14.780 19.468 1.00 93.31 298 VAL A CA 1
ATOM 2417 C C . VAL A 1 298 ? -14.197 14.172 18.492 1.00 93.31 298 VAL A C 1
ATOM 2419 O O . VAL A 1 298 ? -13.095 14.704 18.345 1.00 93.31 298 VAL A O 1
ATOM 2422 N N . LEU A 1 299 ? -14.578 13.106 17.783 1.00 94.56 299 LEU A N 1
ATOM 2423 C CA . LEU A 1 299 ? -13.732 12.493 16.758 1.00 94.56 299 LEU A CA 1
ATOM 2424 C C . LEU A 1 299 ? -13.502 13.409 15.560 1.00 94.56 299 LEU A C 1
ATOM 2426 O O . LEU A 1 299 ? -12.385 13.445 15.056 1.00 94.56 299 LEU A O 1
ATOM 2430 N N . TYR A 1 300 ? -14.504 14.183 15.138 1.00 95.12 300 TYR A N 1
ATOM 2431 C CA . TYR A 1 300 ? -14.325 15.209 14.111 1.00 95.12 300 TYR A CA 1
ATOM 2432 C C . TYR A 1 300 ? -13.200 16.179 14.484 1.00 95.12 300 TYR A C 1
ATOM 2434 O O . TYR A 1 300 ? -12.286 16.376 13.689 1.00 95.12 300 TYR A O 1
ATOM 2442 N N . ASN A 1 301 ? -13.233 16.751 15.693 1.00 93.94 301 ASN A N 1
ATOM 2443 C CA . ASN A 1 301 ? -12.220 17.724 16.116 1.00 93.94 301 ASN A CA 1
ATOM 2444 C C . ASN A 1 301 ? -10.816 17.102 16.127 1.00 93.94 301 ASN A C 1
ATOM 2446 O O . ASN A 1 301 ? -9.849 17.738 15.717 1.00 93.94 301 ASN A O 1
ATOM 2450 N N . LEU A 1 302 ? -10.719 15.842 16.557 1.00 94.12 302 LEU A N 1
ATOM 2451 C CA . LEU A 1 302 ? -9.465 15.100 16.586 1.00 94.12 302 LEU A CA 1
ATOM 2452 C C . LEU A 1 302 ? -8.938 14.776 15.179 1.00 94.12 302 LEU A C 1
ATOM 2454 O O . LEU A 1 302 ? -7.755 14.959 14.910 1.00 94.12 302 LEU A O 1
ATOM 2458 N N . LEU A 1 303 ? -9.803 14.313 14.276 1.00 94.75 303 LEU A N 1
ATOM 2459 C CA . LEU A 1 303 ? -9.439 13.999 12.893 1.00 94.75 303 LEU A CA 1
ATOM 2460 C C . LEU A 1 303 ? -9.128 15.261 12.081 1.00 94.75 303 LEU A C 1
ATOM 2462 O O . LEU A 1 303 ? -8.263 15.217 11.216 1.00 94.75 303 LEU A O 1
ATOM 2466 N N . ALA A 1 304 ? -9.769 16.392 12.378 1.00 93.75 304 ALA A N 1
ATOM 2467 C CA . ALA A 1 304 ? -9.450 17.673 11.753 1.00 93.75 304 ALA A CA 1
ATOM 2468 C C . ALA A 1 304 ? -8.048 18.184 12.134 1.00 93.75 304 ALA A C 1
ATOM 2470 O O . ALA A 1 304 ? -7.400 18.840 11.321 1.00 93.75 304 ALA A O 1
ATOM 2471 N N . GLU A 1 305 ? -7.579 17.875 13.347 1.00 92.06 305 GLU A N 1
ATOM 2472 C CA . GLU A 1 305 ? -6.206 18.154 13.789 1.00 92.06 305 GLU A CA 1
ATOM 2473 C C . GLU A 1 305 ? -5.199 17.207 13.120 1.00 92.06 305 GLU A C 1
ATOM 2475 O O . GLU A 1 305 ? -4.173 17.655 12.619 1.00 92.06 305 GLU A O 1
ATOM 2480 N N . LEU A 1 306 ? -5.508 15.907 13.104 1.00 91.69 306 LEU A N 1
ATOM 2481 C CA . LEU A 1 306 ? -4.605 14.845 12.649 1.00 91.69 306 LEU A CA 1
ATOM 2482 C C . LEU A 1 306 ? -4.509 14.692 11.125 1.00 91.69 306 LEU A C 1
ATOM 2484 O O . LEU A 1 306 ? -3.494 14.240 10.604 1.00 91.69 306 LEU A O 1
ATOM 2488 N N . ASP A 1 307 ? -5.587 14.996 10.412 1.00 93.19 307 ASP A N 1
ATOM 2489 C CA . ASP A 1 307 ? -5.704 14.815 8.969 1.00 93.19 307 ASP A CA 1
ATOM 2490 C C . ASP A 1 307 ? -6.448 16.004 8.340 1.00 93.19 307 ASP A C 1
ATOM 2492 O O . ASP A 1 307 ? -7.581 15.889 7.847 1.00 93.19 307 ASP A O 1
ATOM 2496 N N . PRO A 1 308 ? -5.801 17.183 8.327 1.00 92.19 308 PRO A N 1
ATOM 2497 C CA . PRO A 1 308 ? -6.404 18.396 7.794 1.00 92.19 308 PRO A CA 1
ATOM 2498 C C . PRO A 1 308 ? -6.769 18.269 6.305 1.00 92.19 308 PRO A C 1
ATOM 2500 O O . PRO A 1 308 ? -7.675 18.949 5.823 1.00 92.19 308 PRO A O 1
ATOM 2503 N N . SER A 1 309 ? -6.104 17.370 5.570 1.00 92.62 309 SER A N 1
ATOM 2504 C CA . SER A 1 309 ? -6.324 17.160 4.136 1.00 92.62 309 SER A CA 1
ATOM 2505 C C . SER A 1 309 ? -7.698 16.564 3.801 1.00 92.62 309 SER A C 1
ATOM 2507 O O . SER A 1 309 ? -8.195 16.759 2.691 1.00 92.62 309 SER A O 1
ATOM 2509 N N . ASN A 1 310 ? -8.345 15.893 4.761 1.00 95.75 310 ASN A N 1
ATOM 2510 C CA . ASN A 1 310 ? -9.652 15.255 4.587 1.00 95.75 310 ASN A CA 1
ATOM 2511 C C . ASN A 1 310 ? -10.772 15.895 5.430 1.00 95.75 310 ASN A C 1
ATOM 2513 O O . ASN A 1 310 ? -11.847 15.304 5.541 1.00 95.75 310 ASN A O 1
ATOM 2517 N N . ILE A 1 311 ? -10.586 17.109 5.973 1.00 95.69 311 ILE A N 1
ATOM 2518 C CA . ILE A 1 311 ? -11.604 17.803 6.797 1.00 95.69 311 ILE A CA 1
ATOM 2519 C C . ILE A 1 311 ? -12.984 17.813 6.133 1.00 95.69 311 ILE A C 1
ATOM 2521 O O . ILE A 1 311 ? -13.981 17.520 6.790 1.00 95.69 3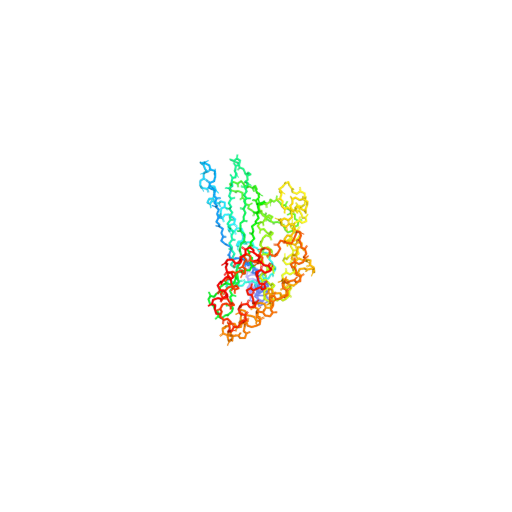11 ILE A O 1
ATOM 2525 N N . SER A 1 312 ? -13.050 18.084 4.825 1.00 95.81 312 SER A N 1
ATOM 2526 C CA . SER A 1 312 ? -14.312 18.126 4.073 1.00 95.81 312 SER A CA 1
ATOM 2527 C C . SER A 1 312 ? -15.098 16.812 4.125 1.00 95.81 312 SER A C 1
ATOM 2529 O O . SER A 1 312 ? -16.326 16.840 4.090 1.00 95.81 312 SER A O 1
ATOM 2531 N N . LYS A 1 313 ? -14.416 15.666 4.253 1.00 95.62 313 LYS A N 1
ATOM 2532 C CA . LYS A 1 313 ? -15.053 14.359 4.468 1.00 95.62 313 LYS A CA 1
ATOM 2533 C C . LYS A 1 313 ? -15.562 14.235 5.903 1.00 95.62 313 LYS A C 1
ATOM 2535 O O . LYS A 1 313 ? -16.689 13.791 6.121 1.00 95.62 313 LYS A O 1
ATOM 2540 N N . TYR A 1 314 ? -14.759 14.661 6.878 1.00 96.19 314 TYR A N 1
ATOM 2541 C CA . TYR A 1 314 ? -15.094 14.569 8.301 1.00 96.19 314 TYR A CA 1
ATOM 2542 C C . TYR A 1 314 ? -16.244 15.486 8.722 1.00 96.19 314 TYR A C 1
ATOM 2544 O O . TYR A 1 314 ? -16.896 15.199 9.720 1.00 96.19 314 TYR A O 1
ATOM 2552 N N . GLU A 1 315 ? -16.573 16.523 7.949 1.00 94.00 315 GLU A N 1
ATOM 2553 C CA . GLU A 1 315 ? -17.772 17.357 8.139 1.00 94.00 315 GLU A CA 1
ATOM 2554 C C . GLU A 1 315 ? -19.063 16.546 8.359 1.00 94.00 315 GLU A C 1
ATOM 2556 O O . GLU A 1 315 ? -19.946 16.972 9.106 1.00 94.00 315 GLU A O 1
ATOM 2561 N N . ALA A 1 316 ? -19.171 15.360 7.750 1.00 92.38 316 ALA A N 1
ATOM 2562 C CA . ALA A 1 316 ? -20.305 14.457 7.936 1.00 92.38 316 ALA A CA 1
ATOM 2563 C C . ALA A 1 316 ? -20.484 13.993 9.397 1.00 92.38 316 ALA A C 1
ATOM 2565 O O . ALA A 1 316 ? -21.615 13.775 9.824 1.00 92.38 316 ALA A O 1
ATOM 2566 N N . LEU A 1 317 ? -19.402 13.913 10.179 1.00 92.88 317 LEU A N 1
ATOM 2567 C CA . LEU A 1 317 ? -19.418 13.518 11.594 1.00 92.88 317 LEU A CA 1
ATOM 2568 C C . LEU A 1 317 ? -20.036 14.579 12.515 1.00 92.88 317 LEU A C 1
ATOM 2570 O O . LEU A 1 317 ? -20.385 14.279 13.648 1.00 92.88 317 LEU A O 1
ATOM 2574 N N . LYS A 1 318 ? -20.182 15.827 12.053 1.00 88.56 318 LYS A N 1
ATOM 2575 C CA . LYS A 1 318 ? -20.875 16.876 12.823 1.00 88.56 318 LYS A CA 1
ATOM 2576 C C . LYS A 1 318 ? -22.395 16.803 12.705 1.00 88.56 318 LYS A C 1
ATOM 2578 O O . LYS A 1 318 ? -23.092 17.486 13.447 1.00 88.56 318 LYS A O 1
ATOM 2583 N N . ARG A 1 319 ? -22.902 16.059 11.718 1.00 77.06 319 ARG A N 1
ATOM 2584 C CA . ARG A 1 319 ? -24.330 15.997 11.367 1.00 77.06 319 ARG A CA 1
ATOM 2585 C C . ARG A 1 319 ? -25.021 14.736 11.887 1.00 77.06 319 ARG A C 1
ATOM 2587 O O . ARG A 1 319 ? -26.230 14.620 11.706 1.00 77.06 319 ARG A O 1
ATOM 2594 N N . SER A 1 320 ? -24.246 13.803 12.436 1.00 62.00 320 SER A N 1
ATOM 2595 C CA . SER A 1 320 ? -24.676 12.488 12.921 1.00 62.00 320 SER A CA 1
ATOM 2596 C C . SER A 1 320 ? -25.160 12.506 14.354 1.00 62.00 320 SER A C 1
ATOM 2598 O O . SER A 1 320 ? -24.418 13.098 15.173 1.00 62.00 320 SER A O 1
#

Nearest PDB structures (foldseek):
  7oht-assembly1_v  TM=4.504E-01  e=1.048E+00  Saccharomyces cerevisiae S288C
  4ct6-assembly1_B  TM=2.952E-01  e=4.372E+00  Homo sapiens